Protein 4ZQY (pdb70)

Solvent-accessible surface area: 12929 Å² total; per-residue (Å²): 87,58,0,1,40,75,81,51,160,152,60,38,71,84,60,138,13,57,91,58,24,74,83,0,25,34,41,55,14,98,65,87,135,210,168,54,119,59,81,36,7,24,10,49,97,49,28,164,86,89,103,117,20,102,31,59,42,38,51,191,84,65,30,3,148,85,58,0,1,44,72,69,51,152,157,60,45,69,79,69,123,10,42,175,58,14,67,68,0,24,16,38,49,17,34,87,73,124,197,156,48,135,51,85,18,6,26,10,28,73,32,34,168,14,79,76,120,17,53,0,26,0,4,34,170,77,77,39,1,151,84,46,0,2,25,79,70,53,132,85,34,13,17,6,13,62,10,69,172,61,54,77,82,0,24,19,36,59,35,116,53,171,39,236,153,77,183,52,102,24,7,26,10,58,97,59,38,178,72,89,80,121,29,109,34,64,43,37,51,187,74,82,41,1,157

InterPro domains:
  IPR003571 Snake three-finger toxin [cd00206] (1-64)
  IPR018354 Snake toxin, conserved site [PS00272] (41-61)
  IPR045860 Snake toxin-like superfamily [G3DSA:2.10.60.10] (1-65)
  IPR045860 Snake toxin-like superfamily [SSF57302] (2-64)
  IPR054131 Snake toxin cobra-type [PF21947] (2-64)

Radius of gyration: 22.2 Å; Cα contacts (8 Å, |Δi|>4): 484; chains: 3; bounding box: 41×65×47 Å

GO terms:
  GO:0044470 venom-mediated suppression of blood coagulation (P, IDA)
  GO:0005576 extracellular region (C, EXP)

Structure (mmCIF, N/CA/C/O backbone):
data_4ZQY
#
_entry.id   4ZQY
#
_cell.length_a   82.160
_cell.length_b   82.160
_cell.length_c   82.610
_cell.angle_alpha   90.00
_cell.angle_beta   90.00
_cell.angle_gamma   90.00
#
_symmetry.space_group_name_H-M   'P 41 21 2'
#
loop_
_atom_site.group_PDB
_atom_site.id
_atom_site.type_symbol
_atom_site.label_atom_id
_atom_site.label_alt_id
_atom_site.label_comp_id
_atom_site.label_asym_id
_atom_site.label_entity_id
_atom_site.label_seq_id
_atom_site.pdbx_PDB_ins_code
_atom_site.Cartn_x
_atom_site.Cartn_y
_atom_site.Cartn_z
_atom_site.occupancy
_atom_site.B_iso_or_equiv
_atom_site.auth_seq_id
_atom_site.auth_comp_id
_atom_site.auth_asym_id
_atom_site.auth_atom_id
_atom_site.pdbx_PDB_model_num
ATOM 1 N N . ARG A 1 1 ? 2.244 25.087 28.500 1.00 60.23 1 ARG A N 1
ATOM 2 C CA . ARG A 1 1 ? 1.749 26.381 28.947 1.00 51.29 1 ARG A CA 1
ATOM 3 C C . ARG A 1 1 ? 1.835 27.359 27.800 1.00 53.83 1 ARG A C 1
ATOM 4 O O . ARG A 1 1 ? 2.752 27.316 26.984 1.00 57.39 1 ARG A O 1
ATOM 12 N N . LEU A 1 2 ? 0.821 28.208 27.727 1.00 49.02 2 LEU A N 1
ATOM 13 C CA . LEU A 1 2 ? 0.742 29.249 26.723 1.00 36.43 2 LEU A CA 1
ATOM 14 C C . LEU A 1 2 ? 0.808 30.613 27.356 1.00 46.93 2 LEU A C 1
ATOM 15 O O . LEU A 1 2 ? 0.116 30.892 28.333 1.00 52.17 2 LEU A O 1
ATOM 20 N N . CYS A 1 3 ? 1.700 31.433 26.821 1.00 49.03 3 CYS A N 1
ATOM 21 C CA . CYS A 1 3 ? 1.911 32.786 27.298 1.00 44.01 3 CYS A CA 1
ATOM 22 C C . CYS A 1 3 ? 1.697 33.753 26.161 1.00 52.87 3 CYS A C 1
ATOM 23 O O . CYS A 1 3 ? 1.649 33.359 24.999 1.00 44.80 3 CYS A O 1
ATOM 26 N N . LEU A 1 4 ? 1.561 35.023 26.519 1.00 44.81 4 LEU A N 1
ATOM 27 C CA . LEU A 1 4 ? 1.420 36.081 25.545 1.00 26.91 4 LEU A CA 1
ATOM 28 C C . LEU A 1 4 ? 2.794 36.623 25.232 1.00 43.58 4 LEU A C 1
ATOM 29 O O . LEU A 1 4 ? 3.661 36.678 26.106 1.00 61.71 4 LEU A O 1
ATOM 34 N N . SER A 1 5 ? 2.997 37.017 23.982 1.00 35.54 5 SER A N 1
ATOM 35 C CA . SER A 1 5 ? 4.254 37.631 23.591 1.00 43.68 5 SER A CA 1
ATOM 36 C C . SER A 1 5 ? 4.017 39.125 23.472 1.00 58.88 5 SER A C 1
ATOM 37 O O . SER A 1 5 ? 4.906 39.936 23.742 1.00 48.15 5 SER A O 1
ATOM 40 N N . ASP A 1 6 ? 2.804 39.465 23.037 1.00 13.53 6 ASP A N 1
ATOM 41 C CA . ASP A 1 6 ? 2.373 40.845 22.921 1.00 36.66 6 ASP A CA 1
ATOM 42 C C . ASP A 1 6 ? 0.877 40.853 23.214 1.00 33.96 6 ASP A C 1
ATOM 43 O O . ASP A 1 6 ? 0.194 39.848 22.995 1.00 32.95 6 ASP A O 1
ATOM 48 N N . TYR A 1 7 ? 0.369 41.989 23.693 1.00 40.52 7 TYR A N 1
ATOM 49 C CA . TYR A 1 7 ? -1.063 42.177 23.873 1.00 46.35 7 TYR A CA 1
ATOM 50 C C . TYR A 1 7 ? -1.452 43.645 23.661 1.00 59.33 7 TYR A C 1
ATOM 51 O O . TYR A 1 7 ? -0.740 44.543 24.107 1.00 53.79 7 TYR A O 1
ATOM 60 N N . SER A 1 8 ? -2.559 43.876 22.954 1.00 50.42 8 SER A N 1
ATOM 61 C CA . SER A 1 8 ? -3.097 45.228 22.739 1.00 45.15 8 SER A CA 1
ATOM 62 C C . SER A 1 8 ? -4.612 45.174 22.578 1.00 52.21 8 SER A C 1
ATOM 63 O O . SER A 1 8 ? -5.211 44.212 23.057 1.00 57.33 8 SER A O 1
ATOM 66 N N . ILE A 1 9 ? -5.203 46.210 21.951 1.00 94.22 9 ILE A N 1
ATOM 67 C CA . ILE A 1 9 ? -6.642 46.294 21.564 1.00 113.32 9 ILE A CA 1
ATOM 68 C C . ILE A 1 9 ? -7.395 44.997 21.824 1.00 92.62 9 ILE A C 1
ATOM 69 O O . ILE A 1 9 ? -7.808 44.727 22.950 1.00 67.48 9 ILE A O 1
ATOM 74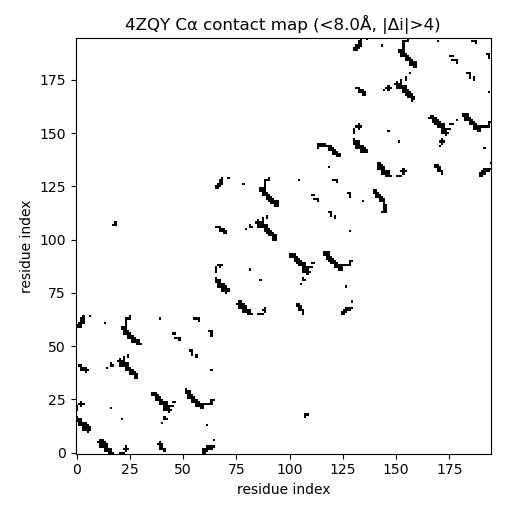 N N . PHE A 1 10 ? -7.617 44.229 20.771 1.00 103.41 10 PHE A N 1
ATOM 75 C CA . PHE A 1 10 ? -7.495 42.787 20.899 1.00 141.20 10 PHE A CA 1
ATOM 76 C C . PHE A 1 10 ? -6.626 42.320 19.742 1.00 118.59 10 PHE A C 1
ATOM 77 O O . PHE A 1 10 ? -7.111 41.896 18.693 1.00 97.11 10 PHE A O 1
ATOM 85 N N . SER A 1 11 ? -5.324 42.493 19.922 1.00 79.59 11 SER A N 1
ATOM 86 C CA . SER A 1 11 ? -4.362 41.756 19.146 1.00 49.36 11 SER A CA 1
ATOM 87 C C . SER A 1 11 ? -3.427 41.155 20.168 1.00 63.82 11 SER A C 1
ATOM 88 O O . SER A 1 11 ? -2.704 41.868 20.859 1.00 91.67 11 SER A O 1
ATOM 91 N N . GLU A 1 12 ? -3.478 39.838 20.282 1.00 54.82 12 GLU A N 1
ATOM 92 C CA . GLU A 1 12 ? -2.573 39.106 21.145 1.00 51.18 12 GLU A CA 1
ATOM 93 C C . GLU A 1 12 ? -1.650 38.170 20.378 1.00 51.70 12 GLU A C 1
ATOM 94 O O . GLU A 1 12 ? -2.075 37.491 19.449 1.00 79.52 12 GLU A O 1
ATOM 100 N N . THR A 1 13 ? -0.370 38.200 20.726 1.00 44.14 13 THR A N 1
ATOM 101 C CA . THR A 1 13 ? 0.600 37.284 20.145 1.00 51.06 13 THR A CA 1
ATOM 102 C C . THR A 1 13 ? 0.848 36.142 21.126 1.00 41.80 13 THR A C 1
ATOM 103 O O . THR A 1 13 ? 1.301 36.359 22.248 1.00 56.52 13 THR A O 1
ATOM 107 N N . ILE A 1 14 ? 0.571 34.921 20.687 1.00 51.59 14 ILE A N 1
ATOM 108 C CA . ILE A 1 14 ? 0.601 33.771 21.578 1.00 30.53 14 ILE A CA 1
ATOM 109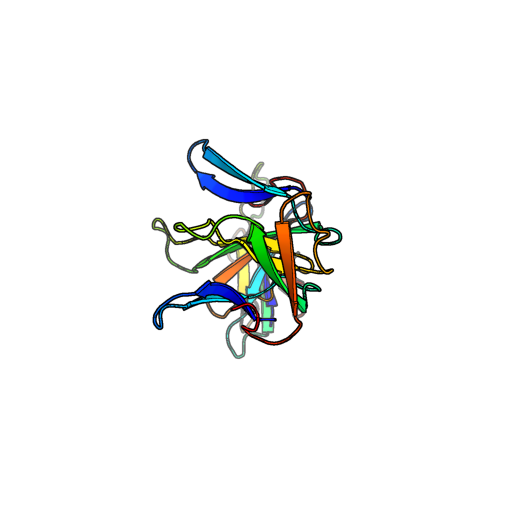 C C . ILE A 1 14 ? 1.770 32.851 21.243 1.00 40.35 14 ILE A C 1
ATOM 110 O O . ILE A 1 14 ? 2.032 32.551 20.078 1.00 44.76 14 ILE A O 1
ATOM 115 N N . GLU A 1 15 ? 2.434 32.359 22.281 1.00 44.55 15 GLU A N 1
ATOM 116 C CA . GLU A 1 15 ? 3.466 31.350 22.134 1.00 29.69 15 GLU A CA 1
ATOM 117 C C . GLU A 1 15 ? 3.237 30.157 23.050 1.00 47.00 15 GLU A C 1
ATOM 118 O O . GLU A 1 15 ? 2.469 30.233 24.014 1.00 34.13 15 GLU A O 1
ATOM 124 N N . ILE A 1 16 ? 3.836 29.030 22.683 1.00 41.47 16 ILE A N 1
ATOM 125 C CA . ILE A 1 16 ? 3.794 27.832 23.512 1.00 49.81 16 ILE A CA 1
ATOM 126 C C . ILE A 1 16 ? 5.119 27.667 24.285 1.00 53.96 16 ILE A C 1
ATOM 127 O O . ILE A 1 16 ? 6.208 27.746 23.719 1.00 41.29 16 ILE A O 1
ATOM 132 N N . CYS A 1 17 ? 5.017 27.488 25.595 1.00 48.54 17 CYS A N 1
ATOM 133 C CA . CYS A 1 17 ? 6.194 27.442 26.449 1.00 53.78 17 CYS A CA 1
ATOM 134 C C . CYS A 1 17 ? 6.981 26.155 26.334 1.00 46.48 17 CYS A C 1
ATOM 135 O O . CYS A 1 17 ? 6.400 25.087 26.171 1.00 61.89 17 CYS A O 1
ATOM 138 N N . PRO A 1 18 ? 8.314 26.255 26.416 1.00 34.79 18 PRO A N 1
ATOM 139 C CA . PRO A 1 18 ? 9.181 25.075 26.474 1.00 48.63 18 PRO A CA 1
ATOM 140 C C . PRO A 1 18 ? 8.758 24.116 27.578 1.00 49.42 18 PRO A C 1
ATOM 141 O O . PRO A 1 18 ? 8.036 24.526 28.489 1.00 87.82 18 PRO A O 1
ATOM 145 N N . GLU A 1 19 ? 9.222 22.870 27.515 1.00 67.85 19 GLU A N 1
ATOM 146 C CA . GLU A 1 19 ? 8.973 21.906 28.587 1.00 69.56 19 GLU A CA 1
ATOM 147 C C . GLU A 1 19 ? 9.511 22.433 29.903 1.00 61.66 19 GLU A C 1
ATOM 148 O O . GLU A 1 19 ? 10.616 22.974 29.964 1.00 54.34 19 GLU A O 1
ATOM 154 N N . GLY A 1 20 ? 8.708 22.283 30.950 1.00 55.72 20 GLY A N 1
ATOM 155 C CA . GLY A 1 20 ? 9.104 22.668 32.293 1.00 65.51 20 GLY A CA 1
ATOM 156 C C . GLY A 1 20 ? 8.841 24.119 32.604 1.00 56.63 20 GLY A C 1
ATOM 157 O O . GLY A 1 20 ? 8.832 24.518 33.768 1.00 84.28 20 GLY A O 1
ATOM 158 N N . HIS A 1 21 ? 8.658 24.920 31.564 1.00 76.66 21 HIS A N 1
ATOM 159 C CA . HIS A 1 21 ? 8.320 26.322 31.734 1.00 55.60 21 HIS A CA 1
ATOM 160 C C . HIS A 1 21 ? 6.807 26.442 31.830 1.00 60.77 21 HIS A C 1
ATOM 161 O O . HIS A 1 21 ? 6.108 26.257 30.835 1.00 88.97 21 HIS A O 1
ATOM 168 N N . ASN A 1 22 ? 6.298 26.736 33.023 1.00 46.07 22 ASN A N 1
ATOM 169 C CA . ASN A 1 22 ? 4.852 26.766 33.243 1.00 64.46 22 ASN A CA 1
ATOM 170 C C . ASN A 1 22 ? 4.408 28.118 33.784 1.00 64.40 22 ASN A C 1
ATOM 171 O O . ASN A 1 22 ? 3.249 28.312 34.143 1.00 54.33 22 ASN A O 1
ATOM 176 N N . TYR A 1 23 ? 5.333 29.067 33.786 1.00 46.87 23 TYR A N 1
ATOM 177 C CA . TYR A 1 23 ? 5.037 30.431 34.191 1.00 35.22 23 TYR A CA 1
ATOM 178 C C . TYR A 1 23 ? 5.031 31.358 32.989 1.00 49.03 23 TYR A C 1
ATOM 179 O O . TYR A 1 23 ? 5.794 31.167 32.046 1.00 57.01 23 TYR A O 1
ATOM 188 N N . CYS A 1 24 ? 4.134 32.335 33.009 1.00 46.93 24 CYS A N 1
ATOM 189 C CA . CYS A 1 24 ? 4.169 33.428 32.052 1.00 26.95 24 CYS A CA 1
ATOM 190 C C . CYS A 1 24 ? 4.589 34.654 32.836 1.00 31.71 24 CYS A C 1
ATOM 191 O O . CYS A 1 24 ? 4.187 34.815 33.983 1.00 56.50 24 CYS A O 1
ATOM 194 N N . PHE A 1 25 ? 5.421 35.507 32.258 1.00 34.74 25 PHE A N 1
ATOM 195 C CA . PHE A 1 25 ? 5.801 36.710 32.982 1.00 38.72 25 PHE A CA 1
ATOM 196 C C . PHE A 1 25 ? 5.496 37.944 32.145 1.00 44.94 25 PHE A C 1
ATOM 197 O O . PHE A 1 25 ? 5.312 37.850 30.933 1.00 36.59 25 PHE A O 1
ATOM 205 N N . LYS A 1 26 ? 5.483 39.100 32.802 1.00 23.98 26 LYS A N 1
ATOM 206 C CA . LYS A 1 26 ? 5.428 40.386 32.120 1.00 18.91 26 LYS A CA 1
ATOM 207 C C . LYS A 1 26 ? 6.345 41.403 32.795 1.00 30.50 26 LYS A C 1
ATOM 208 O O . LYS A 1 26 ? 6.236 41.649 33.990 1.00 38.60 26 LYS A O 1
ATOM 214 N N . LYS A 1 27 ? 7.235 42.005 32.016 1.00 41.52 27 LYS A N 1
ATOM 215 C CA . LYS A 1 27 ? 8.203 42.950 32.546 1.00 20.45 27 LYS A CA 1
ATOM 216 C C . LYS A 1 27 ? 7.936 44.375 32.030 1.00 28.94 27 LYS A C 1
ATOM 217 O O . LYS A 1 27 ? 7.755 44.587 30.836 1.00 42.47 27 LYS A O 1
ATOM 223 N N . PHE A 1 28 ? 7.879 45.347 32.937 1.00 45.33 28 PHE A N 1
ATOM 224 C CA . PHE A 1 28 ? 7.631 46.733 32.538 1.00 33.08 28 PHE A CA 1
ATOM 225 C C . PHE A 1 28 ? 8.298 47.718 33.503 1.00 35.21 28 PHE A C 1
ATOM 226 O O . PHE A 1 28 ? 8.507 47.391 34.669 1.00 43.65 28 PHE A O 1
ATOM 234 N N . PRO A 1 29 ? 8.660 48.918 33.013 1.00 34.63 29 PRO A N 1
ATOM 235 C CA . PRO A 1 29 ? 9.428 49.856 33.844 1.00 43.40 29 PRO A CA 1
ATOM 236 C C . PRO A 1 29 ? 8.578 50.556 34.896 1.00 44.04 29 PRO A C 1
ATOM 237 O O . PRO A 1 29 ? 7.362 50.598 34.717 1.00 46.50 29 PRO A O 1
ATOM 241 N N . LYS A 1 30 ? 9.198 51.182 35.901 1.00 38.13 30 LYS A N 1
ATOM 242 C CA . LYS A 1 30 ? 8.410 51.697 37.019 1.00 43.36 30 LYS A CA 1
ATOM 243 C C . LYS A 1 30 ? 7.942 53.147 36.944 1.00 74.18 30 LYS A C 1
ATOM 244 O O . LYS A 1 30 ? 6.812 53.442 37.339 1.00 78.91 30 LYS A O 1
ATOM 250 N N . GLY A 1 31 ? 8.757 54.054 36.407 1.00 30.96 31 GLY A N 1
ATOM 251 C CA . GLY A 1 31 ? 8.257 55.405 36.233 1.00 48.03 31 GLY A CA 1
ATOM 252 C C . GLY A 1 31 ? 7.849 55.874 34.862 1.00 64.01 31 GLY A C 1
ATOM 253 O O . GLY A 1 31 ? 7.787 57.074 34.624 1.00 70.97 31 GLY A O 1
ATOM 254 N N . ILE A 1 32 ? 7.611 54.952 33.944 1.00 71.81 32 ILE A N 1
ATOM 255 C CA . ILE A 1 32 ? 7.298 55.333 32.574 1.00 54.78 32 ILE A CA 1
ATOM 256 C C . ILE A 1 32 ? 5.801 55.248 32.267 1.00 75.50 32 ILE A C 1
ATOM 257 O O . ILE A 1 32 ? 5.237 54.165 32.397 1.00 79.58 32 ILE A O 1
ATOM 262 N N . THR A 1 33 ? 5.123 56.337 31.913 1.00 76.02 33 THR A N 1
ATOM 263 C CA . THR A 1 33 ? 3.761 56.146 31.397 1.00 104.69 33 THR A CA 1
ATOM 264 C C . THR A 1 33 ? 3.688 56.494 29.921 1.00 105.44 33 THR A C 1
ATOM 265 O O . THR A 1 33 ? 2.739 56.116 29.234 1.00 102.45 33 THR A O 1
ATOM 269 N N . ARG A 1 34 ? 4.689 57.222 29.441 1.00 81.00 34 ARG A N 1
ATOM 270 C CA . ARG A 1 34 ? 4.653 57.736 28.079 1.00 78.60 34 ARG A CA 1
ATOM 271 C C . ARG A 1 34 ? 5.186 56.647 27.158 1.00 74.87 34 ARG A C 1
ATOM 272 O O . ARG A 1 34 ? 6.348 56.648 26.764 1.00 75.84 34 ARG A O 1
ATOM 280 N N . LEU A 1 35 ? 4.293 55.719 26.840 1.00 86.77 35 LEU A N 1
ATOM 281 C CA . LEU A 1 35 ? 4.516 54.601 25.935 1.00 109.68 35 LEU A CA 1
ATOM 282 C C . LEU A 1 35 ? 5.762 53.824 26.336 1.00 88.83 35 LEU A C 1
ATOM 283 O O . LEU A 1 35 ? 6.822 53.964 25.724 1.00 51.05 35 LEU A O 1
ATOM 288 N N . PRO A 1 36 ? 5.625 52.974 27.360 1.00 61.11 36 PRO A N 1
ATOM 289 C CA . PRO A 1 36 ? 6.735 52.182 27.874 1.00 67.06 36 PRO A CA 1
ATOM 290 C C . PRO A 1 36 ? 6.930 50.903 27.091 1.00 63.79 36 PRO A C 1
ATOM 291 O O . PRO A 1 36 ? 5.980 50.362 26.533 1.00 68.40 36 PRO A O 1
ATOM 295 N N . TRP A 1 37 ? 8.163 50.435 27.029 1.00 55.30 37 TRP A N 1
ATOM 296 C CA . TRP A 1 37 ? 8.444 49.082 26.603 1.00 37.80 37 TRP A CA 1
ATOM 297 C C . TRP A 1 37 ? 7.785 48.078 27.544 1.00 36.10 37 TRP A C 1
ATOM 298 O O . TRP A 1 37 ? 7.658 48.346 28.734 1.00 44.70 37 TRP A O 1
ATOM 309 N N . VAL A 1 38 ? 7.285 46.970 27.011 1.00 54.31 38 VAL A N 1
ATOM 310 C CA . VAL A 1 38 ? 6.793 45.903 27.873 1.00 45.98 38 VAL A CA 1
ATOM 311 C C . VAL A 1 38 ? 7.369 44.581 27.366 1.00 33.46 38 VAL A C 1
ATOM 312 O O . VAL A 1 38 ? 7.385 44.337 26.161 1.00 59.63 38 VAL A O 1
ATOM 316 N N . ILE A 1 39 ? 7.873 43.756 28.286 1.00 45.54 39 ILE A N 1
ATOM 317 C CA . ILE A 1 39 ? 8.415 42.433 27.951 1.00 23.67 39 ILE A CA 1
ATOM 318 C C . ILE A 1 39 ? 7.585 41.257 28.476 1.00 32.58 39 ILE A C 1
ATOM 319 O O . ILE A 1 39 ? 7.301 41.178 29.664 1.00 46.52 39 ILE A O 1
ATOM 324 N N . ARG A 1 40 ? 7.247 40.325 27.588 1.00 31.26 40 ARG A N 1
ATOM 325 C CA . ARG A 1 40 ? 6.489 39.129 27.944 1.00 33.87 40 ARG A CA 1
ATOM 326 C C . ARG A 1 40 ? 7.158 37.860 27.453 1.00 24.70 40 ARG A C 1
ATOM 327 O O . ARG A 1 40 ? 7.972 37.887 26.533 1.00 54.43 40 ARG A O 1
ATOM 335 N N . GLY A 1 41 ? 6.828 36.751 28.105 1.00 32.25 41 GLY A N 1
ATOM 336 C CA . GLY A 1 41 ? 7.358 35.464 27.721 1.00 40.47 41 GLY A CA 1
ATOM 337 C C . GLY A 1 41 ? 7.081 34.363 28.715 1.00 31.58 41 GLY A C 1
ATOM 338 O O . GLY A 1 41 ? 6.283 34.528 29.635 1.00 29.24 41 GLY A O 1
ATOM 339 N N . CYS A 1 42 ? 7.701 33.213 28.469 1.00 47.24 42 CYS A N 1
ATOM 340 C CA . CYS A 1 42 ? 7.556 32.031 29.310 1.00 35.40 42 CYS A CA 1
ATOM 341 C C . CYS A 1 42 ? 8.700 31.989 30.315 1.00 26.69 42 CYS A C 1
ATOM 342 O O . CYS A 1 42 ? 9.736 32.608 30.104 1.00 44.41 42 CYS A O 1
ATOM 345 N N . ALA A 1 43 ? 8.515 31.245 31.399 1.00 34.87 43 ALA A N 1
ATOM 346 C CA . ALA A 1 43 ? 9.533 31.121 32.437 1.00 23.01 43 ALA A CA 1
ATOM 347 C C . ALA A 1 43 ? 9.390 29.820 33.222 1.00 48.68 43 ALA A C 1
ATOM 348 O O . ALA A 1 43 ? 8.283 29.305 33.400 1.00 61.43 43 ALA A O 1
ATOM 350 N N . ALA A 1 44 ? 10.515 29.275 33.669 1.00 32.96 44 ALA A N 1
ATOM 351 C CA . ALA A 1 44 ? 10.483 28.098 34.524 1.00 65.85 44 ALA A CA 1
ATOM 352 C C . ALA A 1 44 ? 10.302 28.544 35.966 1.00 73.62 44 ALA A C 1
ATOM 353 O O . ALA A 1 44 ? 9.743 27.817 36.785 1.00 68.28 44 ALA A O 1
ATOM 355 N N . THR A 1 45 ? 10.806 29.739 36.264 1.00 58.85 45 THR A N 1
ATOM 356 C CA . THR A 1 45 ? 10.665 30.375 37.571 1.00 51.50 45 THR A CA 1
ATOM 357 C C . THR A 1 45 ? 10.408 31.865 37.369 1.00 63.78 45 THR A C 1
ATOM 358 O O . THR A 1 45 ? 10.912 32.454 36.409 1.00 54.06 45 THR A O 1
ATOM 362 N N . CYS A 1 46 ? 9.654 32.474 38.283 1.00 71.41 46 CYS A N 1
ATOM 363 C CA . CYS A 1 46 ? 9.384 33.909 38.224 1.00 69.35 46 CYS A CA 1
ATOM 364 C C . CYS A 1 46 ? 10.689 34.682 38.136 1.00 47.92 46 CYS A C 1
ATOM 365 O O . CYS A 1 46 ? 11.539 34.570 39.016 1.00 66.83 46 CYS A O 1
ATOM 368 N N . PRO A 1 47 ? 10.860 35.447 37.046 1.00 42.06 47 PRO A N 1
ATOM 369 C CA . PRO A 1 47 ? 12.053 36.267 36.837 1.00 46.92 47 PRO A CA 1
ATOM 370 C C . PRO A 1 47 ? 12.277 37.186 38.024 1.00 59.52 47 PRO A C 1
ATOM 371 O O . PRO A 1 47 ? 11.300 37.716 38.551 1.00 58.52 47 PRO A O 1
ATOM 375 N N . LYS A 1 48 ? 13.519 37.368 38.453 1.00 54.84 48 LYS A N 1
ATOM 376 C CA . LYS A 1 48 ? 13.796 38.351 39.490 1.00 70.49 48 LYS A CA 1
ATOM 377 C C . LYS A 1 48 ? 13.737 39.732 38.865 1.00 52.86 48 LYS A C 1
ATOM 378 O O . LYS A 1 48 ? 14.166 39.906 37.727 1.00 60.55 48 LYS A O 1
ATOM 384 N N . PRO A 1 49 ? 13.173 40.713 39.586 1.00 67.45 49 PRO A N 1
ATOM 385 C CA . PRO A 1 49 ? 13.072 42.055 39.011 1.00 63.67 49 PRO A CA 1
ATOM 386 C C . PRO A 1 49 ? 14.390 42.810 39.063 1.00 57.52 49 PRO A C 1
ATOM 387 O O . PRO A 1 49 ? 15.298 42.468 39.821 1.00 67.54 49 PRO A O 1
ATOM 391 N N . GLU A 1 50 ? 14.453 43.864 38.260 1.00 62.30 50 GLU A N 1
ATOM 392 C CA . GLU A 1 50 ? 15.595 44.759 38.156 1.00 54.68 50 GLU A CA 1
ATOM 393 C C . GLU A 1 50 ? 15.225 46.110 38.770 1.00 41.67 50 GLU A C 1
ATOM 394 O O . GLU A 1 50 ? 14.055 46.347 39.063 1.00 63.08 50 GLU A O 1
ATOM 400 N N . ALA A 1 51 ? 16.227 46.966 38.966 1.00 57.76 51 ALA A N 1
ATOM 401 C CA . ALA A 1 51 ? 16.095 48.271 39.638 1.00 71.47 51 ALA A CA 1
ATOM 402 C C . ALA A 1 51 ? 14.735 48.945 39.480 1.00 79.63 51 ALA A C 1
ATOM 403 O O . ALA A 1 51 ? 13.909 48.914 40.399 1.00 103.73 51 ALA A O 1
ATOM 405 N N . GLN A 1 52 ? 14.496 49.521 38.306 1.00 41.15 52 GLN A N 1
ATOM 406 C CA . GLN A 1 52 ? 13.255 50.252 38.095 1.00 49.97 52 GLN A CA 1
ATOM 407 C C . GLN A 1 52 ? 12.353 49.430 37.220 1.00 34.25 52 GLN A C 1
ATOM 408 O O . GLN A 1 52 ? 11.886 49.900 36.186 1.00 62.01 52 GLN A O 1
ATOM 414 N N . VAL A 1 53 ? 12.074 48.208 37.655 1.00 38.36 53 VAL A N 1
ATOM 415 C CA . VAL A 1 53 ? 11.247 47.307 36.879 1.00 39.32 53 VAL A CA 1
ATOM 416 C C . VAL A 1 53 ? 10.332 46.473 37.773 1.00 27.76 53 VAL A C 1
ATOM 417 O O . VAL A 1 53 ? 10.755 46.012 38.833 1.00 63.87 53 VAL A O 1
ATOM 421 N N . TYR A 1 54 ? 9.078 46.304 37.353 1.00 24.03 54 TYR A N 1
ATOM 422 C CA . TYR A 1 54 ? 8.177 45.302 37.926 1.00 40.60 54 TYR A CA 1
ATOM 423 C C . TYR A 1 54 ? 8.172 44.039 37.053 1.00 47.89 54 TYR A C 1
ATOM 424 O O . TYR A 1 54 ? 8.361 44.137 35.839 1.00 39.39 54 TYR A O 1
ATOM 433 N N . VAL A 1 55 ? 7.981 42.861 37.656 1.00 37.09 55 VAL A N 1
ATOM 434 C CA . VAL A 1 55 ? 7.743 41.644 36.863 1.00 41.15 55 VAL A CA 1
ATOM 435 C C . VAL A 1 55 ? 6.455 41.014 37.388 1.00 29.23 55 VAL A C 1
ATOM 436 O O . VAL A 1 55 ? 6.282 40.785 38.579 1.00 33.47 55 VAL A O 1
ATOM 440 N N . ASP A 1 56 ? 5.505 40.823 36.492 1.00 46.11 56 ASP A N 1
ATOM 441 C CA . ASP A 1 56 ? 4.321 40.069 36.828 1.00 37.01 56 ASP A CA 1
ATOM 442 C C . ASP A 1 56 ? 4.704 38.637 36.565 1.00 38.95 56 ASP A C 1
ATOM 443 O O . ASP A 1 56 ? 5.446 38.348 35.632 1.00 62.57 56 ASP A O 1
ATOM 448 N N . CYS A 1 57 ? 4.251 37.745 37.429 1.00 62.83 57 CYS A N 1
ATOM 449 C CA . CYS A 1 57 ? 4.481 36.335 37.219 1.00 41.46 57 CYS A CA 1
ATOM 450 C C . CYS A 1 57 ? 3.179 35.604 37.519 1.00 26.62 57 CYS A C 1
ATOM 451 O O . CYS A 1 57 ? 2.605 35.777 38.590 1.00 59.56 57 CYS A O 1
ATOM 454 N N . CYS A 1 58 ? 2.679 34.850 36.545 1.00 46.64 58 CYS A N 1
ATOM 455 C CA . CYS A 1 58 ? 1.417 34.127 36.697 1.00 29.81 58 CYS A CA 1
ATOM 456 C C . CYS A 1 58 ? 1.543 32.746 36.051 1.00 36.00 58 CYS A C 1
ATOM 457 O O . CYS A 1 58 ? 2.517 32.477 35.351 1.00 65.72 58 CYS A O 1
ATOM 460 N N . ALA A 1 59 ? 0.556 31.881 36.284 1.00 66.56 59 ALA A N 1
ATOM 461 C CA . ALA A 1 59 ? 0.664 30.464 35.930 1.00 60.21 59 ALA A CA 1
ATOM 462 C C . ALA A 1 59 ? -0.612 29.910 35.303 1.00 65.69 59 ALA A C 1
ATOM 463 O O . ALA A 1 59 ? -1.092 28.841 35.674 1.00 55.67 59 ALA A O 1
ATOM 465 N N . ARG A 1 60 ? -1.155 30.645 34.345 1.00 65.94 60 ARG A N 1
ATOM 466 C CA . ARG A 1 60 ? -2.296 30.177 33.577 1.00 63.63 60 ARG A CA 1
ATOM 467 C C . ARG A 1 60 ? -2.095 30.553 32.112 1.00 69.97 60 ARG A C 1
ATOM 468 O O . ARG A 1 60 ? -1.275 31.410 31.793 1.00 66.91 60 ARG A O 1
ATOM 476 N N . ASP A 1 61 ? -2.817 29.892 31.216 1.00 63.62 61 ASP A N 1
ATOM 477 C CA . ASP A 1 61 ? -2.632 30.134 29.794 1.00 51.51 61 ASP A CA 1
ATOM 478 C C . ASP A 1 61 ? -2.967 31.579 29.439 1.00 50.66 61 ASP A C 1
ATOM 479 O O . ASP A 1 61 ? -4.081 32.030 29.690 1.00 57.08 61 ASP A O 1
ATOM 484 N N . LYS A 1 62 ? -2.002 32.294 28.868 1.00 39.24 62 LYS A N 1
ATOM 485 C CA . LYS A 1 62 ? -2.235 33.627 28.307 1.00 60.03 62 LYS A CA 1
ATOM 486 C C . LYS A 1 62 ? -2.646 34.598 29.396 1.00 48.48 62 LYS A C 1
ATOM 487 O O . LYS A 1 62 ? -3.480 35.482 29.178 1.00 42.75 62 LYS A O 1
ATOM 493 N N . CYS A 1 63 ? -2.057 34.406 30.574 1.00 48.95 63 CYS A N 1
ATOM 494 C CA . CYS A 1 63 ? -2.374 35.209 31.745 1.00 21.36 63 CYS A CA 1
ATOM 495 C C . CYS A 1 63 ? -1.635 36.543 31.857 1.00 39.29 63 CYS A C 1
ATOM 496 O O . CYS A 1 63 ? -2.121 37.470 32.508 1.00 53.11 63 CYS A O 1
ATOM 499 N N . ASN A 1 64 ? -0.448 36.639 31.265 1.00 42.66 64 ASN A N 1
ATOM 500 C CA . ASN A 1 64 ? 0.333 37.869 31.400 1.00 40.52 64 ASN A CA 1
ATOM 501 C C . ASN A 1 64 ? -0.128 39.033 30.517 1.00 34.57 64 ASN A C 1
ATOM 502 O O . ASN A 1 64 ? 0.574 39.414 29.589 1.00 54.68 64 ASN A O 1
ATOM 507 N N . ARG A 1 65 ? -1.245 39.669 30.848 1.00 40.26 65 ARG A N 1
ATOM 508 C CA . ARG A 1 65 ? -1.642 40.826 30.061 1.00 45.80 65 ARG A CA 1
ATOM 509 C C . ARG A 1 65 ? -1.484 42.037 30.950 1.00 34.76 65 ARG A C 1
ATOM 510 O O . ARG A 1 65 ? -0.560 42.811 30.754 1.00 48.99 65 ARG A O 1
ATOM 518 N N . ARG B 1 1 ? 23.524 24.229 26.494 1.00 57.47 1 ARG B N 1
ATOM 519 C CA . ARG B 1 1 ? 23.436 23.756 25.121 1.00 36.24 1 ARG B CA 1
ATOM 520 C C . ARG B 1 1 ? 23.253 24.938 24.166 1.00 58.70 1 ARG B C 1
ATOM 521 O O . ARG B 1 1 ? 22.550 25.897 24.496 1.00 57.87 1 ARG B O 1
ATOM 529 N N . LEU B 1 2 ? 23.898 24.899 23.005 1.00 57.99 2 LEU B N 1
ATOM 530 C CA . LEU B 1 2 ? 23.685 25.957 22.024 1.00 43.61 2 LEU B CA 1
ATOM 531 C C . LEU B 1 2 ? 23.051 25.337 20.799 1.00 50.50 2 LEU B C 1
ATOM 532 O O . LEU B 1 2 ? 23.571 24.359 20.257 1.00 58.51 2 LEU B O 1
ATOM 537 N N . CYS B 1 3 ? 21.939 25.911 20.354 1.00 51.11 3 CYS B N 1
ATOM 538 C CA . CYS B 1 3 ? 21.248 25.390 19.181 1.00 49.33 3 CYS B CA 1
ATOM 539 C C . CYS B 1 3 ? 21.102 26.469 18.120 1.00 54.02 3 CYS B C 1
ATOM 540 O O . CYS B 1 3 ? 21.253 27.658 18.402 1.00 48.68 3 CYS B O 1
ATOM 543 N N . LEU B 1 4 ? 20.791 26.043 16.903 1.00 29.61 4 LEU B N 1
ATOM 544 C CA . LEU B 1 4 ? 20.535 26.960 15.811 1.00 34.13 4 LEU B CA 1
ATOM 545 C C . LEU B 1 4 ? 19.043 27.250 15.711 1.00 45.60 4 LEU B C 1
ATOM 546 O O . LEU B 1 4 ? 18.216 26.398 16.022 1.00 63.26 4 LEU B O 1
ATOM 551 N N . SER B 1 5 ? 18.716 28.478 15.320 1.00 45.91 5 SER B N 1
ATOM 552 C CA . SER B 1 5 ? 17.339 28.906 15.078 1.00 29.98 5 SER B CA 1
ATOM 553 C C . SER B 1 5 ? 17.147 28.938 13.575 1.00 44.95 5 SER B C 1
ATOM 554 O O . SER B 1 5 ? 16.067 28.644 13.058 1.00 48.70 5 SER B O 1
ATOM 557 N N . ASP B 1 6 ? 18.241 29.275 12.892 1.00 25.53 6 ASP B N 1
ATOM 558 C CA . ASP B 1 6 ? 18.312 29.342 11.439 1.00 44.29 6 ASP B CA 1
ATOM 559 C C . ASP B 1 6 ? 19.697 28.916 10.995 1.00 45.80 6 ASP B C 1
ATOM 560 O O . ASP B 1 6 ? 20.658 29.038 11.756 1.00 51.90 6 ASP B O 1
ATOM 565 N N . TYR B 1 7 ? 19.786 28.386 9.775 1.00 48.94 7 TYR B N 1
ATOM 566 C CA . TYR B 1 7 ? 21.071 28.104 9.158 1.00 51.88 7 TYR B CA 1
ATOM 567 C C . TYR B 1 7 ? 20.949 28.261 7.634 1.00 64.70 7 TYR B C 1
ATOM 568 O O . TYR B 1 7 ? 19.986 27.780 7.030 1.00 52.73 7 TYR B O 1
ATOM 577 N N . SER B 1 8 ? 21.937 28.919 7.026 1.00 59.10 8 SER B N 1
ATOM 578 C CA . SER B 1 8 ? 22.016 29.083 5.575 1.00 48.96 8 SER B CA 1
ATOM 579 C C . SER B 1 8 ? 23.470 29.216 5.161 1.00 46.19 8 SER B C 1
ATOM 580 O O . SER B 1 8 ? 24.346 28.821 5.931 1.00 61.68 8 SER B O 1
ATOM 583 N N . ILE B 1 9 ? 23.700 29.797 3.975 1.00 78.46 9 ILE B N 1
ATOM 584 C CA . ILE B 1 9 ? 25.033 30.159 3.436 1.00 112.30 9 ILE B CA 1
ATOM 585 C C . ILE B 1 9 ? 26.221 29.953 4.391 1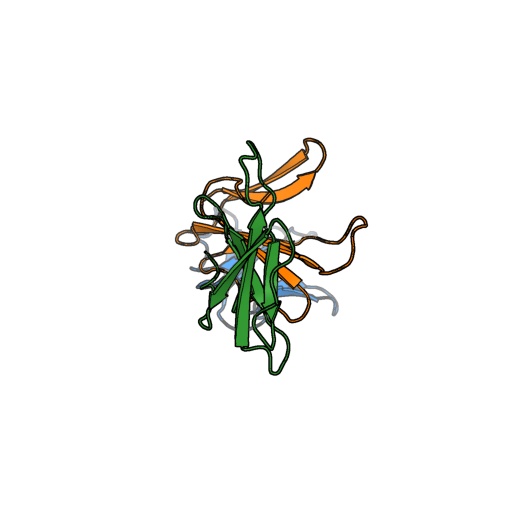.00 103.48 9 ILE B C 1
ATOM 586 O O . ILE B 1 9 ? 26.728 28.833 4.529 1.00 68.32 9 ILE B O 1
ATOM 591 N N . PHE B 1 10 ? 26.703 31.034 4.993 1.00 111.79 10 PHE B N 1
ATOM 592 C CA . PHE B 1 10 ? 27.122 30.959 6.390 1.00 141.71 10 PHE B CA 1
ATOM 593 C C . PHE B 1 10 ? 26.488 32.130 7.128 1.00 123.30 10 PHE B C 1
ATOM 594 O O . PHE B 1 10 ? 27.106 33.178 7.323 1.00 104.70 10 PHE B O 1
ATOM 602 N N . SER B 1 11 ? 25.219 31.947 7.473 1.00 97.42 11 SER B N 1
ATOM 603 C CA . SER B 1 11 ? 24.567 32.730 8.504 1.00 54.91 11 SER B CA 1
ATOM 604 C C . SER B 1 11 ? 23.955 31.719 9.433 1.00 65.51 11 SER B C 1
ATOM 605 O O . SER B 1 11 ? 23.042 30.992 9.052 1.00 85.91 11 SER B O 1
ATOM 608 N N . GLU B 1 12 ? 24.475 31.643 10.646 1.00 62.67 12 GLU B N 1
ATOM 609 C CA . GLU B 1 12 ? 23.859 30.770 11.616 1.00 62.17 12 GLU B CA 1
ATOM 610 C C . GLU B 1 12 ? 23.315 31.654 12.721 1.00 61.20 12 GLU B C 1
ATOM 611 O O . GLU B 1 12 ? 23.974 32.584 13.188 1.00 79.93 12 GLU B O 1
ATOM 617 N N . THR B 1 13 ? 22.074 31.376 13.087 1.00 38.26 13 THR B N 1
ATOM 618 C CA . THR B 1 13 ? 21.422 32.058 14.174 1.00 44.22 13 THR B CA 1
ATOM 619 C C . THR B 1 13 ? 21.474 31.177 15.412 1.00 48.67 13 THR B C 1
ATOM 620 O O . THR B 1 13 ? 20.952 30.066 15.406 1.00 59.44 13 THR B O 1
ATOM 624 N N . ILE B 1 14 ? 22.095 31.677 16.473 1.00 53.45 14 ILE B N 1
ATOM 625 C CA . ILE B 1 14 ? 22.354 30.852 17.644 1.00 47.57 14 ILE B CA 1
ATOM 626 C C . ILE B 1 14 ? 21.515 31.280 18.837 1.00 41.51 14 ILE B C 1
ATOM 627 O O . ILE B 1 14 ? 21.359 32.473 19.088 1.00 50.18 14 ILE B O 1
ATOM 632 N N . GLU B 1 15 ? 20.981 30.312 19.581 1.00 34.82 15 GLU B N 1
ATOM 633 C CA . GLU B 1 15 ? 20.321 30.639 20.836 1.00 33.39 15 GLU B CA 1
ATOM 634 C C . GLU B 1 15 ? 20.913 29.770 21.924 1.00 39.66 15 GLU B C 1
ATOM 635 O O . GLU B 1 15 ? 21.512 28.740 21.655 1.00 39.56 15 GLU B O 1
ATOM 641 N N . ILE B 1 16 ? 20.770 30.217 23.159 1.00 50.52 16 ILE B N 1
ATOM 642 C CA . ILE B 1 16 ? 21.205 29.436 24.302 1.00 49.77 16 ILE B CA 1
ATOM 643 C C . ILE B 1 16 ? 20.011 28.730 24.956 1.00 63.41 16 ILE B C 1
ATOM 644 O O . ILE B 1 16 ? 18.983 29.351 25.253 1.00 56.36 16 ILE B O 1
ATOM 649 N N . CYS B 1 17 ? 20.148 27.418 25.135 1.00 43.25 17 CYS B N 1
ATOM 650 C CA . CYS B 1 17 ? 19.070 26.567 25.642 1.00 62.67 17 CYS B CA 1
ATOM 651 C C . CYS B 1 17 ? 18.817 26.718 27.137 1.00 60.55 17 CYS B C 1
ATOM 652 O O . CYS B 1 17 ? 19.757 26.943 27.901 1.00 61.53 17 CYS B O 1
ATOM 655 N N . PRO B 1 18 ? 17.541 26.625 27.557 1.00 37.01 18 PRO B N 1
ATOM 656 C CA . PRO B 1 18 ? 17.227 26.614 28.991 1.00 51.58 18 PRO B CA 1
ATOM 657 C C . PRO B 1 18 ? 18.029 25.560 29.745 1.00 54.53 18 PRO B C 1
ATOM 658 O O . PRO B 1 18 ? 18.541 24.636 29.114 1.00 88.06 18 PRO B O 1
ATOM 662 N N . GLU B 1 19 ? 18.119 25.675 31.068 1.00 64.72 19 GLU B N 1
ATOM 663 C CA . GLU B 1 19 ? 18.760 24.635 31.866 1.00 61.16 19 GLU B CA 1
ATOM 664 C C . GLU B 1 19 ? 18.038 23.316 31.636 1.00 68.02 19 GLU B C 1
ATOM 665 O O . GLU B 1 19 ? 16.811 23.287 31.607 1.00 70.40 19 GLU B O 1
ATOM 671 N N . GLY B 1 20 ? 18.793 22.239 31.443 1.00 55.93 20 GLY B N 1
ATOM 672 C CA . GLY B 1 20 ? 18.214 20.913 31.291 1.00 63.33 20 GLY B CA 1
ATOM 673 C C . GLY B 1 20 ? 17.781 20.544 29.885 1.00 51.79 20 GLY B C 1
ATOM 674 O O . GLY B 1 20 ? 17.629 19.367 29.570 1.00 79.38 20 GLY B O 1
ATOM 675 N N . HIS B 1 21 ? 17.608 21.541 29.028 1.00 76.65 21 HIS B N 1
ATOM 676 C CA . HIS B 1 21 ? 17.267 21.307 27.628 1.00 59.17 21 HIS B CA 1
ATOM 677 C C . HIS B 1 21 ? 18.604 21.135 26.933 1.00 68.01 21 HIS B C 1
ATOM 678 O O . HIS B 1 21 ? 19.355 22.097 26.776 1.00 85.79 21 HIS B O 1
ATOM 685 N N . ASN B 1 22 ? 18.912 19.910 26.523 1.00 57.82 22 ASN B N 1
ATOM 686 C CA . ASN B 1 22 ? 20.226 19.630 25.968 1.00 54.32 22 ASN B CA 1
ATOM 687 C C . ASN B 1 22 ? 20.203 19.044 24.567 1.00 60.87 22 ASN B C 1
ATOM 688 O O . ASN B 1 22 ? 21.234 18.624 24.039 1.00 58.51 22 ASN B O 1
ATOM 693 N N . TYR B 1 23 ? 19.024 19.038 23.963 1.00 37.97 23 TYR B N 1
ATOM 694 C CA . TYR B 1 23 ? 18.862 18.595 22.586 1.00 31.60 23 TYR B CA 1
ATOM 695 C C . TYR B 1 23 ? 18.577 19.751 21.620 1.00 51.38 23 TYR B C 1
ATOM 696 O O . TYR B 1 23 ? 17.928 20.726 21.984 1.00 53.30 23 TYR B O 1
ATOM 705 N N . CYS B 1 24 ? 19.126 19.668 20.412 1.00 49.82 24 CYS B N 1
ATOM 706 C CA . CYS B 1 24 ? 18.740 20.560 19.322 1.00 44.54 24 CYS B CA 1
ATOM 707 C C . CYS B 1 24 ? 17.991 19.729 18.313 1.00 29.21 24 CYS B C 1
ATOM 708 O O . CYS B 1 24 ? 18.351 18.591 18.049 1.00 51.92 24 CYS B O 1
ATOM 711 N N . PHE B 1 25 ? 16.948 20.295 17.738 1.00 32.54 25 PHE B N 1
ATOM 712 C CA . PHE B 1 25 ? 16.213 19.560 16.741 1.00 37.42 25 PHE B CA 1
ATOM 713 C C . PHE B 1 25 ? 16.125 20.339 15.433 1.00 49.76 25 PHE B C 1
ATOM 714 O O . PHE B 1 25 ? 16.376 21.545 15.400 1.00 29.45 25 PHE B O 1
ATOM 722 N N . LYS B 1 26 ? 15.768 19.643 14.359 1.00 37.74 26 LYS B N 1
ATOM 723 C CA . LYS B 1 26 ? 15.425 20.310 13.110 1.00 34.55 26 LYS B CA 1
ATOM 724 C C . LYS B 1 26 ? 14.228 19.639 12.435 1.00 36.89 26 LYS B C 1
ATOM 725 O O . LYS B 1 26 ? 14.263 18.445 12.144 1.00 45.04 26 LYS B O 1
ATOM 731 N N . LYS B 1 27 ? 13.190 20.422 12.140 1.00 44.31 27 LYS B N 1
ATOM 732 C CA . LYS B 1 27 ? 11.974 19.878 11.543 1.00 34.82 27 LYS B CA 1
ATOM 733 C C . LYS B 1 27 ? 11.813 20.393 10.133 1.00 44.75 27 LYS B C 1
ATOM 734 O O . LYS B 1 27 ? 11.859 21.593 9.880 1.00 52.18 27 LYS B O 1
ATOM 740 N N . PHE B 1 28 ? 11.579 19.471 9.217 1.00 48.67 28 PHE B N 1
ATOM 741 C CA . PHE B 1 28 ? 11.421 19.841 7.834 1.00 35.36 28 PHE B CA 1
ATOM 742 C C . PHE B 1 28 ? 10.479 18.878 7.142 1.00 44.60 28 PHE B C 1
ATOM 743 O O . PHE B 1 28 ? 10.366 17.722 7.540 1.00 56.23 28 PHE B O 1
ATOM 751 N N . PRO B 1 29 ? 9.777 19.365 6.121 1.00 46.97 29 PRO B N 1
ATOM 752 C CA . PRO B 1 29 ? 8.747 18.543 5.483 1.00 46.02 29 PRO B CA 1
ATOM 753 C C . PRO B 1 29 ? 9.268 17.459 4.529 1.00 57.39 29 PRO B C 1
ATOM 754 O O . PRO B 1 29 ? 10.445 17.454 4.143 1.00 63.43 29 PRO B O 1
ATOM 758 N N . LYS B 1 30 ? 8.379 16.524 4.191 1.00 50.29 30 LYS B N 1
ATOM 759 C CA . LYS B 1 30 ? 8.724 15.332 3.416 1.00 57.20 30 LYS B CA 1
ATOM 760 C C . LYS B 1 30 ? 8.469 15.665 1.942 1.00 84.37 30 LYS B C 1
ATOM 761 O O . LYS B 1 30 ? 7.570 16.464 1.656 1.00 67.24 30 LYS B O 1
ATOM 767 N N . GLY B 1 31 ? 9.216 15.080 1.005 1.00 60.91 31 GLY B N 1
ATOM 768 C CA . GLY B 1 31 ? 8.878 15.287 -0.397 1.00 69.12 31 GLY B CA 1
ATOM 769 C C . GLY B 1 31 ? 8.905 16.673 -1.036 1.00 85.67 31 GLY B C 1
ATOM 770 O O . GLY B 1 31 ? 8.278 16.865 -2.090 1.00 81.29 31 GLY B O 1
ATOM 771 N N . ILE B 1 32 ? 9.640 17.622 -0.457 1.00 89.93 32 ILE B N 1
ATOM 772 C CA . ILE B 1 32 ? 9.615 19.008 -0.945 1.00 87.27 32 ILE B CA 1
ATOM 773 C C . ILE B 1 32 ? 10.730 19.449 -1.875 1.00 110.21 32 ILE B C 1
ATOM 774 O O . ILE B 1 32 ? 10.437 20.049 -2.923 1.00 88.23 32 ILE B O 1
ATOM 779 N N . THR B 1 33 ? 11.984 19.201 -1.492 1.00 104.48 33 THR B N 1
ATOM 780 C CA . THR B 1 33 ? 13.123 19.383 -2.398 1.00 112.01 33 THR B CA 1
ATOM 781 C C . THR B 1 33 ? 13.400 20.871 -2.682 1.00 111.33 33 THR B C 1
ATOM 782 O O . THR B 1 33 ? 14.475 21.220 -3.168 1.00 108.84 33 THR B O 1
ATOM 785 N N . ARG B 1 34 ? 12.443 21.746 -2.376 1.00 87.34 34 ARG B N 1
ATOM 786 C CA . ARG B 1 34 ? 12.534 23.152 -2.755 1.00 85.22 34 ARG B CA 1
ATOM 787 C C . ARG B 1 34 ? 13.361 23.889 -1.704 1.00 88.12 34 ARG B C 1
ATOM 788 O O . ARG B 1 34 ? 14.471 23.476 -1.375 1.00 89.69 34 ARG B O 1
ATOM 796 N N . LEU B 1 35 ? 12.794 24.952 -1.154 1.00 96.98 35 LEU B N 1
ATOM 797 C CA . LEU B 1 35 ? 13.404 25.723 -0.085 1.00 116.98 35 LEU B CA 1
ATOM 798 C C . LEU B 1 35 ? 12.239 25.794 0.880 1.00 102.47 35 LEU B C 1
ATOM 799 O O . LEU B 1 35 ? 11.475 26.757 0.921 1.00 88.62 35 LEU B O 1
ATOM 804 N N . PRO B 1 36 ? 12.099 24.715 1.653 1.00 62.18 36 PRO B N 1
ATOM 805 C CA . PRO B 1 36 ? 11.047 24.458 2.617 1.00 70.99 36 PRO B CA 1
ATOM 806 C C . PRO B 1 36 ? 11.340 25.175 3.906 1.00 80.96 36 PRO B C 1
ATOM 807 O O . PRO B 1 36 ? 12.494 25.449 4.245 1.00 85.95 36 PRO B O 1
ATOM 811 N N . TRP B 1 37 ? 10.266 25.489 4.613 1.00 66.86 37 TRP B N 1
ATOM 812 C CA . TRP B 1 37 ? 10.383 25.923 5.984 1.00 47.75 37 TRP B CA 1
ATOM 813 C C . TRP B 1 37 ? 11.090 24.860 6.788 1.00 50.55 37 TRP B C 1
ATOM 814 O O . TRP B 1 37 ? 10.935 23.661 6.551 1.00 64.25 37 TRP B O 1
ATOM 825 N N . VAL B 1 38 ? 11.921 25.324 7.705 1.00 53.33 38 VAL B N 1
ATOM 826 C CA . VAL B 1 38 ? 12.581 24.454 8.646 1.00 42.51 38 VAL B CA 1
ATOM 827 C C . VAL B 1 38 ? 12.436 25.043 10.033 1.00 30.88 38 VAL B C 1
ATOM 828 O O . VAL B 1 38 ? 12.600 26.240 10.228 1.00 61.56 38 VAL B O 1
ATOM 832 N N . ILE B 1 39 ? 12.104 24.207 11.000 1.00 48.81 39 ILE B N 1
ATOM 833 C CA . ILE B 1 39 ? 12.001 24.701 12.355 1.00 30.65 39 ILE B CA 1
ATOM 834 C C . ILE B 1 39 ? 13.160 24.105 13.108 1.00 35.14 39 ILE B C 1
ATOM 835 O O . ILE B 1 39 ? 13.356 22.897 13.110 1.00 52.19 39 ILE B O 1
ATOM 840 N N . ARG B 1 40 ? 13.912 24.967 13.774 1.00 36.79 40 ARG B N 1
ATOM 841 C CA . ARG B 1 40 ? 15.041 24.526 14.560 1.00 40.00 40 ARG B CA 1
ATOM 842 C C . ARG B 1 40 ? 14.898 25.114 15.952 1.00 22.98 40 ARG B C 1
ATOM 843 O O . ARG B 1 40 ? 14.238 26.127 16.142 1.00 59.68 40 ARG B O 1
ATOM 851 N N . GLY B 1 41 ? 15.524 24.479 16.928 1.00 41.56 41 GLY B N 1
ATOM 852 C CA . GLY B 1 41 ? 15.449 24.984 18.275 1.00 44.80 41 GLY B CA 1
ATOM 853 C C . GLY B 1 41 ? 15.993 24.015 19.290 1.00 35.97 41 GLY B C 1
ATOM 854 O O . GLY B 1 41 ? 16.594 22.998 18.953 1.00 38.89 41 GLY B O 1
ATOM 855 N N . CYS B 1 42 ? 15.773 24.358 20.549 1.00 48.39 42 CYS B N 1
ATOM 856 C CA . CYS B 1 42 ? 16.231 23.576 21.679 1.00 41.96 42 CYS B CA 1
ATOM 857 C C . CYS B 1 42 ? 15.113 22.646 22.112 1.00 40.18 42 CYS B C 1
ATOM 858 O O . CYS B 1 42 ? 13.955 22.837 21.736 1.00 46.98 42 CYS B O 1
ATOM 861 N N . ALA B 1 43 ? 15.468 21.599 22.847 1.00 44.25 43 ALA B N 1
ATOM 862 C CA . ALA B 1 43 ? 14.474 20.649 23.324 1.00 29.95 43 ALA B CA 1
ATOM 863 C C . ALA B 1 43 ? 14.956 19.967 24.579 1.00 46.38 43 ALA B C 1
ATOM 864 O O . ALA B 1 43 ? 16.147 19.700 24.746 1.00 63.01 43 ALA B O 1
ATOM 866 N N . ALA B 1 44 ? 14.010 19.669 25.458 1.00 50.54 44 ALA B N 1
ATOM 867 C CA . ALA B 1 44 ? 14.329 18.917 26.653 1.00 71.17 44 ALA B CA 1
ATOM 868 C C . ALA B 1 44 ? 14.264 17.461 26.283 1.00 76.57 44 ALA B C 1
ATOM 869 O O . ALA B 1 44 ? 14.988 16.629 26.831 1.00 65.08 44 ALA B O 1
ATOM 871 N N . THR B 1 45 ? 13.398 17.171 25.315 1.00 64.37 45 THR B N 1
ATOM 872 C CA . THR B 1 45 ? 13.262 15.829 24.782 1.00 56.91 45 THR B CA 1
ATOM 873 C C . THR B 1 45 ? 13.074 15.871 23.274 1.00 63.51 45 THR B C 1
ATOM 874 O O . THR B 1 45 ? 12.465 16.799 22.742 1.00 57.82 45 THR B O 1
ATOM 878 N N . CYS B 1 46 ? 13.574 14.849 22.596 1.00 61.82 46 CYS B N 1
ATOM 879 C CA . CYS B 1 46 ? 13.398 14.735 21.161 1.00 72.67 46 CYS B CA 1
ATOM 880 C C . CYS B 1 46 ? 11.907 14.816 20.845 1.00 56.81 46 CYS B C 1
ATOM 881 O O . CYS B 1 46 ? 11.113 14.048 21.388 1.00 66.08 46 CYS B O 1
ATOM 884 N N . PRO B 1 47 ? 11.515 15.818 20.040 1.00 47.76 47 PRO B N 1
ATOM 885 C CA . PRO B 1 47 ? 10.138 16.049 19.591 1.00 51.42 47 PRO B CA 1
ATOM 886 C C . PRO B 1 47 ? 9.557 14.801 18.928 1.00 65.71 47 PRO B C 1
ATOM 887 O O . PRO B 1 47 ? 10.272 14.148 18.162 1.00 61.64 47 PRO B O 1
ATOM 891 N N . LYS B 1 48 ? 8.284 14.498 19.158 1.00 49.73 48 LYS B N 1
ATOM 892 C CA . LYS B 1 48 ? 7.668 13.398 18.429 1.00 64.70 48 LYS B CA 1
ATOM 893 C C . LYS B 1 48 ? 7.458 13.906 17.017 1.00 63.70 48 LYS B C 1
ATOM 894 O O . LYS B 1 48 ? 7.171 15.089 16.821 1.00 72.38 48 LYS B O 1
ATOM 900 N N . PRO B 1 49 ? 7.677 13.044 16.016 1.00 78.41 49 PRO B N 1
ATOM 901 C CA . PRO B 1 49 ? 7.507 13.570 14.655 1.00 74.78 49 PRO B CA 1
ATOM 902 C C . PRO B 1 49 ? 6.032 13.677 14.289 1.00 60.24 49 PRO B C 1
ATOM 903 O O . PRO B 1 49 ? 5.194 13.051 14.939 1.00 66.25 49 PRO B O 1
ATOM 907 N N . GLU B 1 50 ? 5.717 14.440 13.250 1.00 48.13 50 GLU B N 1
ATOM 908 C CA . GLU B 1 50 ? 4.336 14.555 12.831 1.00 54.85 50 GLU B CA 1
ATOM 909 C C . GLU B 1 50 ? 4.223 13.816 11.517 1.00 56.57 50 GLU B C 1
ATOM 910 O O . GLU B 1 50 ? 5.244 13.443 10.942 1.00 77.43 50 GLU B O 1
ATOM 916 N N . ALA B 1 51 ? 2.989 13.585 11.079 1.00 57.87 51 ALA B N 1
ATOM 917 C CA . ALA B 1 51 ? 2.702 12.788 9.889 1.00 76.34 51 ALA B CA 1
ATOM 918 C C . ALA B 1 51 ? 3.760 12.845 8.788 1.00 86.18 51 ALA B C 1
ATOM 919 O O . ALA B 1 51 ? 4.568 11.916 8.634 1.00 103.42 51 ALA B O 1
ATOM 921 N N . GLN B 1 52 ? 3.756 13.937 8.031 1.00 59.93 52 GLN B N 1
ATOM 922 C CA . GLN B 1 52 ? 4.669 14.056 6.901 1.00 71.72 52 GLN B CA 1
ATOM 923 C C . GLN B 1 52 ? 5.787 15.064 7.179 1.00 53.41 52 GLN B C 1
ATOM 924 O O . GLN B 1 52 ? 5.978 16.009 6.423 1.00 57.41 52 GLN B O 1
ATOM 930 N N . VAL B 1 53 ? 6.541 14.817 8.246 1.00 66.16 53 VAL B N 1
ATOM 931 C CA . VAL B 1 53 ? 7.620 15.689 8.698 1.00 38.81 53 VAL B CA 1
ATOM 932 C C . VAL B 1 53 ? 8.782 14.838 9.187 1.00 41.36 53 VAL B C 1
ATOM 933 O O . VAL B 1 53 ? 8.578 13.823 9.859 1.00 71.65 53 VAL B O 1
ATOM 937 N N . TYR B 1 54 ? 10.003 15.254 8.854 1.00 42.15 54 TYR B N 1
ATOM 938 C CA . TYR B 1 54 ? 11.171 14.671 9.498 1.00 40.86 54 TYR B CA 1
ATOM 939 C C . TYR B 1 54 ? 11.618 15.544 10.666 1.00 50.15 54 TYR B C 1
ATOM 940 O O . TYR B 1 54 ? 11.571 16.772 10.584 1.00 39.37 54 TYR B O 1
ATOM 949 N N . VAL B 1 55 ? 12.145 14.911 11.712 1.00 32.94 55 VAL B N 1
ATOM 950 C CA . VAL B 1 55 ? 12.785 15.647 12.795 1.00 43.29 55 VAL B CA 1
ATOM 951 C C . VAL B 1 55 ? 14.193 15.097 13.044 1.00 46.65 55 VAL B C 1
ATOM 952 O O . VAL B 1 55 ? 14.400 13.894 13.228 1.00 45.25 55 VAL B O 1
ATOM 956 N N . ASP B 1 56 ? 15.173 15.985 12.959 1.00 57.48 56 ASP B N 1
ATOM 957 C CA . ASP B 1 56 ? 16.524 15.649 13.362 1.00 42.11 56 ASP B CA 1
ATOM 958 C C . ASP B 1 56 ? 16.555 15.927 14.837 1.00 54.50 56 ASP B C 1
ATOM 959 O O . ASP B 1 56 ? 15.957 16.895 15.290 1.00 64.08 56 ASP B O 1
ATOM 964 N N . CYS B 1 57 ? 17.225 15.077 15.596 1.00 68.84 57 CYS B N 1
ATOM 965 C CA . CYS B 1 57 ? 17.384 15.346 17.005 1.00 47.75 57 CYS B CA 1
ATOM 966 C C . CYS B 1 57 ? 18.842 15.035 17.310 1.00 37.95 57 CYS B C 1
ATOM 967 O O . CYS B 1 57 ? 19.300 13.921 17.074 1.00 72.42 57 CYS B O 1
ATOM 970 N N . CYS B 1 58 ? 19.574 16.020 17.825 1.00 53.66 58 CYS B N 1
ATOM 971 C CA . CYS B 1 58 ? 20.996 15.839 18.118 1.00 36.37 58 CYS B CA 1
ATOM 972 C C . CYS B 1 58 ? 21.347 16.532 19.427 1.00 39.95 58 CYS B C 1
ATOM 973 O O . CYS B 1 58 ? 20.524 17.250 19.989 1.00 69.73 58 CYS B O 1
ATOM 976 N N . ALA B 1 59 ? 22.551 16.285 19.938 1.00 68.74 59 ALA B N 1
ATOM 977 C CA . ALA B 1 59 ? 22.891 16.713 21.294 1.00 70.50 59 ALA B CA 1
ATOM 978 C C . ALA B 1 59 ? 24.292 17.309 21.426 1.00 77.76 59 ALA B C 1
ATOM 979 O O . ALA B 1 59 ? 25.030 16.987 22.360 1.00 61.81 59 ALA B O 1
ATOM 981 N N . ARG B 1 60 ? 24.642 18.204 20.509 1.00 72.23 60 ARG B N 1
ATOM 982 C CA . ARG B 1 60 ? 25.895 18.936 20.610 1.00 60.65 60 ARG B CA 1
ATOM 983 C C . ARG B 1 60 ? 25.629 20.373 20.211 1.00 69.69 60 ARG B C 1
ATOM 984 O O . ARG B 1 60 ? 24.632 20.663 19.561 1.00 67.34 60 ARG B O 1
ATOM 992 N N . ASP B 1 61 ? 26.516 21.278 20.598 1.00 74.28 61 ASP B N 1
ATOM 993 C CA . ASP B 1 61 ? 26.293 22.691 20.329 1.00 52.56 61 ASP B CA 1
ATOM 994 C C . ASP B 1 61 ? 26.236 22.965 18.827 1.00 58.46 61 ASP B C 1
ATOM 995 O O . ASP B 1 61 ? 27.115 22.531 18.082 1.00 82.14 61 ASP B O 1
ATOM 1000 N N . LYS B 1 62 ? 25.191 23.670 18.394 1.00 53.95 62 LYS B N 1
ATOM 1001 C CA . LYS B 1 62 ? 25.016 24.058 16.990 1.00 35.89 62 LYS B CA 1
ATOM 1002 C C . LYS B 1 62 ? 24.907 22.849 16.053 1.00 38.27 62 LYS B C 1
ATOM 1003 O O . LYS B 1 62 ? 25.207 22.958 14.865 1.00 79.50 62 LYS B O 1
ATOM 1009 N N . CYS B 1 63 ? 24.4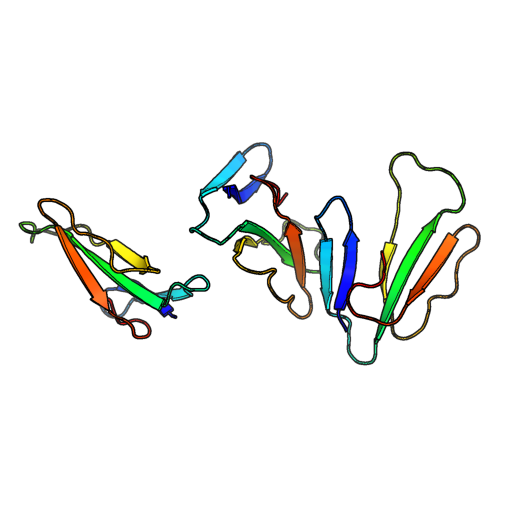63 21.707 16.580 1.00 49.91 63 CYS B N 1
ATOM 1010 C CA . CYS B 1 63 ? 24.445 20.452 15.815 1.00 39.99 63 CYS B CA 1
ATOM 1011 C C . CYS B 1 63 ? 23.305 20.374 14.793 1.00 47.40 63 CYS B C 1
ATOM 1012 O O . CYS B 1 63 ? 23.390 19.600 13.842 1.00 67.05 63 CYS B O 1
ATOM 1015 N N . ASN B 1 64 ? 22.219 21.114 15.014 1.00 52.77 64 ASN B N 1
ATOM 1016 C CA . ASN B 1 64 ? 21.045 21.029 14.134 1.00 52.27 64 ASN B CA 1
ATOM 1017 C C . ASN B 1 64 ? 21.218 21.736 12.785 1.00 46.47 64 ASN B C 1
ATOM 1018 O O . ASN B 1 64 ? 20.683 22.818 12.540 1.00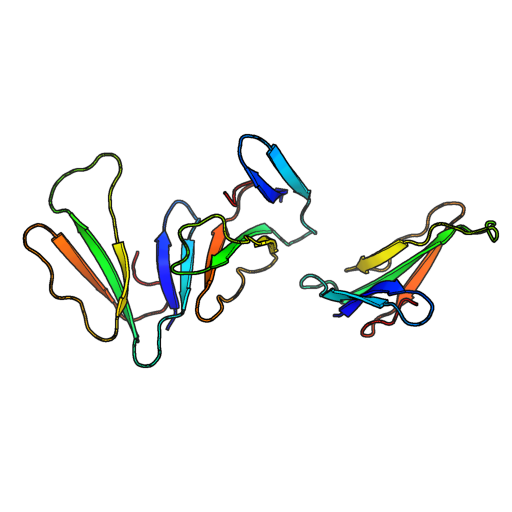 41.47 64 ASN B O 1
ATOM 1023 N N . ARG B 1 65 ? 21.999 21.068 11.933 1.00 68.88 65 ARG B N 1
ATOM 1024 C CA . ARG B 1 65 ? 22.281 21.466 10.560 1.00 37.47 65 ARG B CA 1
ATOM 1025 C C . ARG B 1 65 ? 23.066 22.766 10.527 1.00 42.81 65 ARG B C 1
ATOM 1026 O O . ARG B 1 65 ? 24.267 22.775 10.813 1.00 54.51 65 ARG B O 1
ATOM 1034 N N . ARG C 1 1 ? 4.155 3.110 14.088 1.00 62.32 1 ARG C N 1
ATOM 1035 C CA . ARG C 1 1 ? 5.573 2.793 13.974 1.00 49.11 1 ARG C CA 1
ATOM 1036 C C . ARG C 1 1 ? 6.464 4.013 13.696 1.00 66.00 1 ARG C C 1
ATOM 1037 O O . ARG C 1 1 ? 6.100 4.896 12.916 1.00 69.24 1 ARG C O 1
ATOM 1045 N N . LEU C 1 2 ? 7.635 4.046 14.334 1.00 56.58 2 LEU C N 1
ATOM 1046 C CA . LEU C 1 2 ? 8.628 5.105 14.108 1.00 55.72 2 LEU C CA 1
ATOM 1047 C C . LEU C 1 2 ? 9.854 4.444 13.514 1.00 62.60 2 LEU C C 1
ATOM 1048 O O . LEU C 1 2 ? 10.351 3.433 14.027 1.00 66.27 2 LEU C O 1
ATOM 1053 N N . CYS C 1 3 ? 10.320 5.009 12.408 1.00 55.85 3 CYS C N 1
ATOM 1054 C CA . CYS C 1 3 ? 11.465 4.457 11.718 1.00 55.61 3 CYS C CA 1
ATOM 1055 C C . CYS 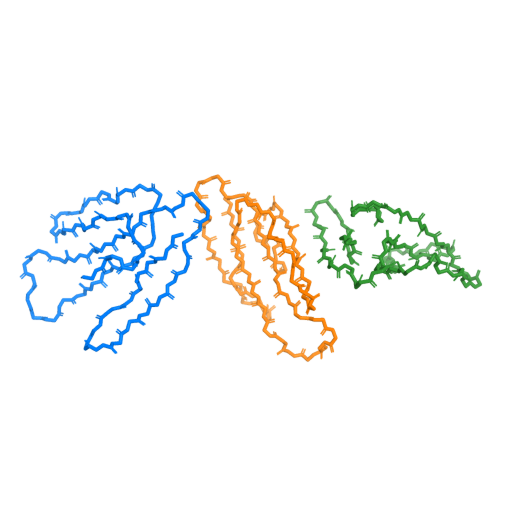C 1 3 ? 12.553 5.537 11.620 1.00 61.45 3 CYS C C 1
ATOM 1056 O O . CYS C 1 3 ? 12.281 6.715 11.848 1.00 49.85 3 CYS C O 1
ATOM 1059 N N . LEU C 1 4 ? 13.782 5.147 11.307 1.00 43.11 4 LEU C N 1
ATOM 1060 C CA . LEU C 1 4 ? 14.835 6.129 11.117 1.00 40.58 4 LEU C CA 1
ATOM 1061 C C . LEU C 1 4 ? 14.905 6.485 9.648 1.00 47.10 4 LEU C C 1
ATOM 1062 O O . LEU C 1 4 ? 14.669 5.636 8.795 1.00 60.80 4 LEU C O 1
ATOM 1067 N N . SER C 1 5 ? 15.214 7.743 9.354 1.00 38.62 5 SER C N 1
ATOM 1068 C CA . SER C 1 5 ? 15.400 8.166 7.973 1.00 46.52 5 SER C CA 1
ATOM 1069 C C . SER C 1 5 ? 16.892 8.299 7.739 1.00 55.58 5 SER C C 1
ATOM 1070 O O . SER C 1 5 ? 17.395 8.025 6.649 1.00 58.07 5 SER C O 1
ATOM 1073 N N . ASP C 1 6 ? 17.595 8.716 8.790 1.00 44.34 6 ASP C N 1
ATOM 1074 C CA . ASP C 1 6 ? 19.047 8.850 8.758 1.00 43.10 6 ASP C CA 1
ATOM 1075 C C . ASP C 1 6 ? 19.530 8.514 10.180 1.00 38.70 6 ASP C C 1
ATOM 1076 O O . ASP C 1 6 ? 18.766 8.616 11.143 1.00 42.61 6 ASP C O 1
ATOM 1081 N N . TYR C 1 7 ? 20.770 8.054 10.303 1.00 46.19 7 TYR C N 1
ATOM 1082 C CA . TYR C 1 7 ? 21.398 7.842 11.608 1.00 41.72 7 TYR C CA 1
ATOM 1083 C C . TYR C 1 7 ? 22.917 8.062 11.628 1.00 68.62 7 TYR C C 1
ATOM 1084 O O . TYR C 1 7 ? 23.618 7.629 10.710 1.00 65.79 7 TYR C O 1
ATOM 1093 N N . SER C 1 8 ? 23.423 8.730 12.669 1.00 59.98 8 SER C N 1
ATOM 1094 C CA . SER C 1 8 ? 24.872 8.913 12.829 1.00 57.80 8 SER C CA 1
ATOM 1095 C C . SER C 1 8 ? 25.276 9.021 14.303 1.00 53.77 8 SER C C 1
ATOM 1096 O O . SER C 1 8 ? 24.517 8.569 15.160 1.00 62.11 8 SER C O 1
ATOM 1099 N N . ILE C 1 9 ? 26.457 9.602 14.568 1.00 91.18 9 ILE C N 1
ATOM 1100 C CA . ILE C 1 9 ? 26.980 9.936 15.919 1.00 114.33 9 ILE C CA 1
ATOM 1101 C C . ILE C 1 9 ? 25.997 9.699 17.071 1.00 98.23 9 ILE C C 1
ATOM 1102 O O . ILE C 1 9 ? 25.811 8.569 17.528 1.00 68.82 9 ILE C O 1
ATOM 1107 N N . PHE C 1 10 ? 25.393 10.774 17.549 1.00 104.99 10 PHE C N 1
ATOM 1108 C CA . PHE C 1 10 ? 23.994 10.698 17.925 1.00 140.02 10 PHE C CA 1
ATOM 1109 C C . PHE C 1 10 ? 23.295 11.869 17.276 1.00 117.19 10 PHE C C 1
ATOM 1110 O O . PHE C 1 10 ? 23.055 12.907 17.886 1.00 96.63 10 PHE C O 1
ATOM 1118 N N . SER C 1 11 ? 23.025 11.693 15.995 1.00 89.21 11 SER C N 1
ATOM 1119 C CA . SER C 1 11 ? 22.032 12.471 15.304 1.00 61.32 11 SER C CA 1
ATOM 1120 C C . SER C 1 11 ? 21.175 11.431 14.627 1.00 70.58 11 SER C C 1
ATOM 1121 O O . SER C 1 11 ? 21.650 10.727 13.739 1.00 98.06 11 SER C O 1
ATOM 1124 N N . GLU C 1 12 ? 19.932 11.290 15.067 1.00 52.53 12 GLU C N 1
ATOM 1125 C CA . GLU C 1 12 ? 19.025 10.386 14.390 1.00 59.48 12 GLU C CA 1
ATOM 1126 C C . GLU C 1 12 ? 17.878 11.185 13.788 1.00 61.31 12 GLU C C 1
ATOM 1127 O O . GLU C 1 12 ? 17.292 12.045 14.445 1.00 89.03 12 GLU C O 1
ATOM 1133 N N . THR C 1 13 ? 17.568 10.897 12.531 1.00 58.97 13 THR C N 1
ATOM 1134 C CA . THR C 1 13 ? 16.442 11.529 11.865 1.00 54.90 13 THR C CA 1
ATOM 1135 C C . THR C 1 13 ? 15.273 10.554 11.896 1.00 47.82 13 THR C C 1
ATOM 1136 O O . THR C 1 13 ? 15.368 9.432 11.396 1.00 63.43 13 THR C O 1
ATOM 1140 N N . ILE C 1 14 ? 14.179 10.987 12.508 1.00 53.88 14 ILE C N 1
ATOM 1141 C CA . ILE C 1 14 ? 13.053 10.111 12.769 1.00 38.71 14 ILE C CA 1
ATOM 1142 C C . ILE C 1 14 ? 11.858 10.501 11.899 1.00 51.39 14 ILE C C 1
ATOM 1143 O O . ILE C 1 14 ? 11.540 11.679 11.723 1.00 59.09 14 ILE C O 1
ATOM 1148 N N . GLU C 1 15 ? 11.186 9.487 11.375 1.00 52.07 15 GLU C N 1
ATOM 1149 C CA . GLU C 1 15 ? 9.936 9.682 10.671 1.00 47.73 15 GLU C CA 1
ATOM 1150 C C . GLU C 1 15 ? 8.925 8.752 11.284 1.00 54.92 15 GLU C C 1
ATOM 1151 O O . GLU C 1 15 ? 9.290 7.741 11.896 1.00 44.89 15 GLU C O 1
ATOM 1157 N N . ILE C 1 16 ? 7.655 9.087 11.105 1.00 44.64 16 ILE C N 1
ATOM 1158 C CA . ILE C 1 16 ? 6.596 8.221 11.572 1.00 47.81 16 ILE C CA 1
ATOM 1159 C C . ILE C 1 16 ? 6.036 7.402 10.407 1.00 60.65 16 ILE C C 1
ATOM 1160 O O . ILE C 1 16 ? 5.656 7.949 9.369 1.00 56.02 16 ILE C O 1
ATOM 1165 N N . CYS C 1 17 ? 5.994 6.083 10.581 1.00 48.70 17 CYS C N 1
ATOM 1166 C CA . CYS C 1 17 ? 5.593 5.204 9.488 1.00 68.58 17 CYS C CA 1
ATOM 1167 C C . CYS C 1 17 ? 4.071 5.294 9.276 1.00 61.83 17 CYS C C 1
ATOM 1168 O O . CYS C 1 17 ? 3.305 5.447 10.229 1.00 72.92 17 CYS C O 1
ATOM 1171 N N . PRO C 1 18 ? 3.641 5.215 8.004 1.00 59.45 18 PRO C N 1
ATOM 1172 C CA . PRO C 1 18 ? 2.247 5.143 7.548 1.00 57.42 18 PRO C CA 1
ATOM 1173 C C . PRO C 1 18 ? 1.483 4.036 8.268 1.00 66.54 18 PRO C C 1
ATOM 1174 O O . PRO C 1 18 ? 2.091 3.162 8.887 1.00 94.91 18 PRO C O 1
ATOM 1178 N N . GLU C 1 19 ? 0.158 4.087 8.184 1.00 73.21 19 GLU C N 1
ATOM 1179 C CA . GLU C 1 19 ? -0.702 3.038 8.734 1.00 75.50 19 GLU C CA 1
ATOM 1180 C C . GLU C 1 19 ? -0.410 1.656 8.186 1.00 70.17 19 GLU C C 1
ATOM 1181 O O . GLU C 1 19 ? -0.246 1.491 6.976 1.00 70.36 19 GLU C O 1
ATOM 1187 N N . GLY C 1 20 ? -0.350 0.658 9.066 1.00 64.75 20 GLY C N 1
ATOM 1188 C CA . GLY C 1 20 ? -0.163 -0.710 8.610 1.00 72.96 20 GLY C CA 1
ATOM 1189 C C . GLY C 1 20 ? 1.295 -1.048 8.402 1.00 78.33 20 GLY C C 1
ATOM 1190 O O . GLY C 1 20 ? 1.685 -2.220 8.317 1.00 89.88 20 GLY C O 1
ATOM 1191 N N . HIS C 1 21 ? 2.098 0.006 8.300 1.00 90.04 21 HIS C N 1
ATOM 1192 C CA . HIS C 1 21 ? 3.533 -0.121 8.144 1.00 70.76 21 HIS C CA 1
ATOM 1193 C C . HIS C 1 21 ? 4.226 -0.218 9.494 1.00 68.54 21 HIS C C 1
ATOM 1194 O O . HIS C 1 21 ? 4.312 0.774 10.225 1.00 84.72 21 HIS C O 1
ATOM 1201 N N . ASN C 1 22 ? 4.718 -1.413 9.821 1.00 67.83 22 ASN C N 1
ATOM 1202 C CA . ASN C 1 22 ? 5.312 -1.646 11.136 1.00 77.38 22 ASN C CA 1
ATOM 1203 C C . ASN C 1 22 ? 6.733 -2.160 11.030 1.00 72.98 22 ASN C C 1
ATOM 1204 O O . ASN C 1 22 ? 7.339 -2.551 12.034 1.00 70.79 22 ASN C O 1
ATOM 1209 N N . TYR C 1 23 ? 7.262 -2.153 9.811 1.00 60.00 23 TYR C N 1
ATOM 1210 C CA . TYR C 1 23 ? 8.652 -2.508 9.609 1.00 43.8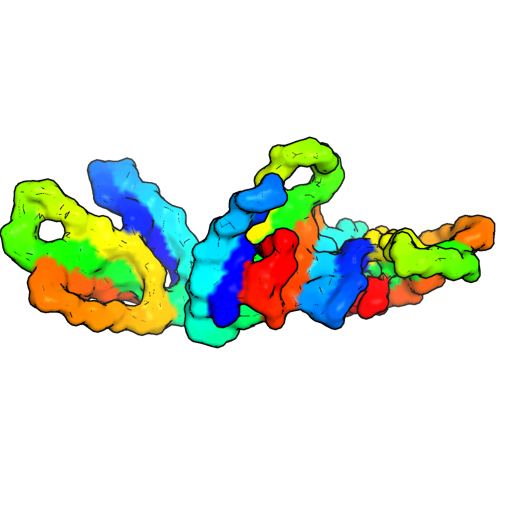4 23 TYR C CA 1
ATOM 1211 C C . TYR C 1 23 ? 9.428 -1.247 9.260 1.00 63.38 23 TYR C C 1
ATOM 1212 O O . TYR C 1 23 ? 8.955 -0.409 8.484 1.00 53.43 23 TYR C O 1
ATOM 1221 N N . CYS C 1 24 ? 10.645 -1.158 9.782 1.00 51.74 24 CYS C N 1
ATOM 1222 C CA . CYS C 1 24 ? 11.604 -0.158 9.358 1.00 49.62 24 CYS C CA 1
ATOM 1223 C C . CYS C 1 24 ? 12.669 -0.950 8.619 1.00 44.85 24 CYS C C 1
ATOM 1224 O O . CYS C 1 24 ? 12.997 -2.077 9.010 1.00 50.00 24 CYS C O 1
ATOM 1227 N N . PHE C 1 25 ? 13.182 -0.384 7.530 1.00 48.19 25 PHE C N 1
ATOM 1228 C CA . PHE C 1 25 ? 14.219 -1.064 6.774 1.00 46.14 25 PHE C CA 1
ATOM 1229 C C . PHE C 1 25 ? 15.453 -0.208 6.636 1.00 48.25 25 PHE C C 1
ATOM 1230 O O . PHE C 1 25 ? 15.417 1.010 6.865 1.00 32.95 25 PHE C O 1
ATOM 1238 N N . LYS C 1 26 ? 16.541 -0.881 6.268 1.00 36.66 26 LYS C N 1
ATOM 1239 C CA . LYS C 1 26 ? 17.785 -0.245 5.862 1.00 38.63 26 LYS C CA 1
ATOM 1240 C C . LYS C 1 26 ? 18.438 -0.962 4.679 1.00 37.78 26 LYS C C 1
ATOM 1241 O O . LYS C 1 26 ? 18.708 -2.160 4.727 1.00 40.24 26 LYS C O 1
ATOM 1247 N N . LYS C 1 27 ? 18.698 -0.193 3.631 1.00 51.31 27 LYS C N 1
ATOM 1248 C CA . LYS C 1 27 ? 19.276 -0.670 2.385 1.00 29.45 27 LYS C CA 1
ATOM 1249 C C . LYS C 1 27 ? 20.651 -0.065 2.242 1.00 42.53 27 LYS C C 1
ATOM 1250 O O . LYS C 1 27 ? 20.836 1.129 2.452 1.00 54.78 27 LYS C O 1
ATOM 1256 N N . PHE C 1 28 ? 21.627 -0.897 1.927 1.00 50.54 28 PHE C N 1
ATOM 1257 C CA . PHE C 1 28 ? 22.988 -0.424 1.769 1.00 40.82 28 PHE C CA 1
ATOM 1258 C C . PHE C 1 28 ? 23.669 -1.296 0.720 1.00 44.37 28 PHE C C 1
ATOM 1259 O O . PHE C 1 28 ? 23.258 -2.436 0.497 1.00 55.49 28 PHE C O 1
ATOM 1267 N N . PRO C 1 29 ? 24.676 -0.735 0.031 1.00 40.25 29 PRO C N 1
ATOM 1268 C CA . PRO C 1 29 ? 25.350 -1.345 -1.116 1.00 41.99 29 PRO C CA 1
ATOM 1269 C C . PRO C 1 29 ? 26.278 -2.460 -0.709 1.00 53.90 29 PRO C C 1
ATOM 1270 O O . PRO C 1 29 ? 26.639 -2.595 0.461 1.00 56.15 29 PRO C O 1
ATOM 1274 N N . LYS C 1 30 ? 26.712 -3.218 -1.702 1.00 40.78 30 LYS C N 1
ATOM 1275 C CA . LYS C 1 30 ? 27.441 -4.442 -1.469 1.00 45.24 30 LYS C CA 1
ATOM 1276 C C . LYS C 1 30 ? 28.934 -4.181 -1.394 1.00 81.61 30 LYS C C 1
ATOM 1277 O O . LYS C 1 30 ? 29.622 -4.885 -0.657 1.00 98.34 30 LYS C O 1
ATOM 1283 N N . GLY C 1 31 ? 29.464 -3.201 -2.120 1.00 43.02 31 GLY C N 1
ATOM 1284 C CA . GLY C 1 31 ? 30.880 -2.921 -1.920 1.00 69.35 31 GLY C CA 1
ATOM 1285 C C . GLY C 1 31 ? 31.193 -1.734 -1.012 1.00 69.28 31 GLY C C 1
ATOM 1286 O O . GLY C 1 31 ? 30.331 -1.293 -0.246 1.00 49.91 31 GLY C O 1
ATOM 1287 N N . ILE C 1 32 ? 32.415 -1.207 -1.111 1.00 87.69 32 ILE C N 1
ATOM 1288 C CA . ILE C 1 32 ? 32.875 -0.142 -0.213 1.00 79.39 32 ILE C CA 1
ATOM 1289 C C . ILE C 1 32 ? 32.773 1.238 -0.810 1.00 86.32 32 ILE C C 1
ATOM 1290 O O . ILE C 1 32 ? 33.415 1.572 -1.809 1.00 78.43 32 ILE C O 1
ATOM 1295 N N . THR C 1 33 ? 31.960 2.045 -0.152 1.00 89.54 33 THR C N 1
ATOM 1296 C CA . THR C 1 33 ? 31.892 3.457 -0.433 1.00 111.98 33 THR C CA 1
ATOM 1297 C C . THR C 1 33 ? 32.465 4.208 0.768 1.00 107.52 33 THR C C 1
ATOM 1298 O O . THR C 1 33 ? 32.343 3.761 1.914 1.00 104.60 33 THR C O 1
ATOM 1302 N N . ARG C 1 34 ? 33.099 5.341 0.498 1.00 76.53 34 ARG C N 1
ATOM 1303 C CA . ARG C 1 34 ? 33.827 6.066 1.527 1.00 82.04 34 ARG C CA 1
ATOM 1304 C C . ARG C 1 34 ? 32.832 6.939 2.256 1.00 85.75 34 ARG C C 1
ATOM 1305 O O . ARG C 1 34 ? 32.975 7.243 3.444 1.00 91.75 34 ARG C O 1
ATOM 1313 N N . LEU C 1 35 ? 31.828 7.358 1.502 1.00 103.91 35 LEU C N 1
ATOM 1314 C CA . LEU C 1 35 ? 30.710 8.138 2.008 1.00 120.27 35 LEU C CA 1
ATOM 1315 C C . LEU C 1 35 ? 29.415 7.519 1.501 1.00 99.23 35 LEU C C 1
ATOM 1316 O O . LEU C 1 35 ? 28.879 7.976 0.494 1.00 95.12 35 LEU C O 1
ATOM 1321 N N . PRO C 1 36 ? 28.920 6.462 2.177 1.00 68.51 36 PRO C N 1
ATOM 1322 C CA . PRO C 1 36 ? 27.702 5.779 1.721 1.00 71.29 36 PRO C CA 1
ATOM 1323 C C . PRO C 1 36 ? 26.463 6.548 2.190 1.00 85.45 36 PRO C C 1
ATOM 1324 O O . PRO C 1 36 ? 26.622 7.182 3.240 1.00 90.47 36 PRO C O 1
ATOM 1328 N N . TRP C 1 37 ? 25.285 6.557 1.537 1.00 72.29 37 TRP C N 1
ATOM 1329 C CA . TRP C 1 37 ? 24.661 5.660 0.522 1.00 51.77 37 TRP C CA 1
ATOM 1330 C C . TRP C 1 37 ? 23.957 4.568 1.288 1.00 56.03 37 TRP C C 1
ATOM 1331 O O . TRP C 1 37 ? 24.166 3.385 1.046 1.00 62.70 37 TRP C O 1
ATOM 1342 N N . VAL C 1 38 ? 23.100 4.994 2.205 1.00 61.31 38 VAL C N 1
ATOM 1343 C CA . VAL C 1 38 ? 22.242 4.094 2.938 1.00 46.74 38 VAL C CA 1
ATOM 1344 C C . VAL C 1 38 ? 20.832 4.663 2.891 1.00 39.54 38 VAL C C 1
ATOM 1345 O O . VAL C 1 38 ? 20.632 5.859 3.105 1.00 71.45 38 VAL C O 1
ATOM 1349 N N . ILE C 1 39 ? 19.859 3.802 2.610 1.00 43.94 39 ILE C N 1
ATOM 1350 C CA . ILE C 1 39 ? 18.456 4.203 2.570 1.00 33.16 39 ILE C CA 1
ATOM 1351 C C . ILE C 1 39 ? 17.679 3.593 3.725 1.00 48.28 39 ILE C C 1
ATOM 1352 O O . ILE C 1 39 ? 17.745 2.387 3.982 1.00 41.38 39 ILE C O 1
ATOM 1357 N N . ARG C 1 40 ? 16.956 4.445 4.433 1.00 42.63 40 ARG C N 1
ATOM 1358 C CA . ARG C 1 40 ? 16.143 3.994 5.536 1.00 44.21 40 ARG C CA 1
ATOM 1359 C C . ARG C 1 40 ? 14.737 4.530 5.329 1.00 26.73 40 ARG C C 1
ATOM 1360 O O . ARG C 1 40 ? 14.557 5.566 4.694 1.00 64.82 40 ARG C O 1
ATOM 1368 N N . GLY C 1 41 ? 13.751 3.873 5.922 1.00 38.60 41 GLY C N 1
ATOM 1369 C CA . GLY C 1 41 ? 12.383 4.325 5.794 1.00 38.56 41 GLY C CA 1
ATOM 1370 C C . GLY C 1 41 ? 11.396 3.316 6.332 1.00 45.66 41 GLY C C 1
ATOM 1371 O O . GLY C 1 41 ? 11.796 2.310 6.925 1.00 37.42 41 GLY C O 1
ATOM 1372 N N . CYS C 1 42 ? 10.108 3.570 6.099 1.00 58.80 42 CYS C N 1
ATOM 1373 C CA . CYS C 1 42 ? 9.063 2.685 6.603 1.00 43.38 42 CYS C CA 1
ATOM 1374 C C . CYS C 1 42 ? 8.660 1.655 5.566 1.00 50.23 42 CYS C C 1
ATOM 1375 O O . CYS C 1 42 ? 8.875 1.845 4.368 1.00 65.18 42 CYS C O 1
ATOM 1378 N N . ALA C 1 43 ? 8.064 0.562 6.030 1.00 51.56 43 ALA C N 1
ATOM 1379 C CA . ALA C 1 43 ? 7.622 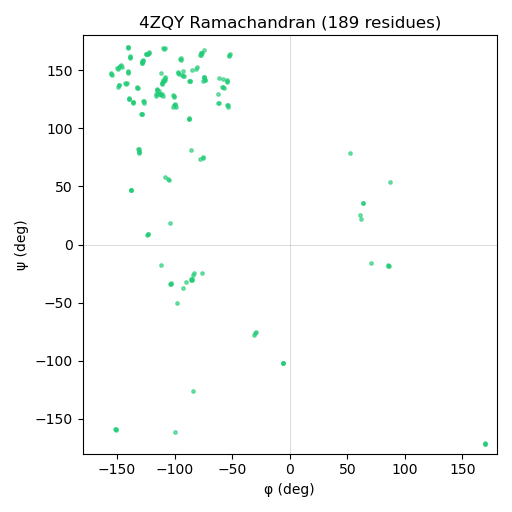-0.491 5.129 1.00 46.09 43 ALA C CA 1
ATOM 1380 C C . ALA C 1 43 ? 6.486 -1.309 5.741 1.00 56.84 43 ALA C C 1
ATOM 1381 O O . ALA C 1 43 ? 6.437 -1.506 6.956 1.00 66.56 43 ALA C O 1
ATOM 1383 N N . ALA C 1 44 ? 5.571 -1.779 4.901 1.00 62.31 44 ALA C N 1
ATOM 1384 C CA . ALA C 1 44 ? 4.512 -2.671 5.358 1.00 81.48 44 ALA C CA 1
ATOM 1385 C C . ALA C 1 44 ? 5.058 -4.096 5.320 1.00 76.63 44 ALA C C 1
ATOM 1386 O O . ALA C 1 44 ? 4.647 -4.956 6.096 1.00 77.86 44 ALA C O 1
ATOM 1388 N N . THR C 1 45 ? 5.984 -4.330 4.396 1.00 55.47 45 THR C N 1
ATOM 1389 C CA . THR C 1 45 ? 6.658 -5.614 4.273 1.00 59.78 45 THR C CA 1
ATOM 1390 C C . THR C 1 45 ? 8.141 -5.392 3.955 1.00 70.69 45 THR C C 1
ATOM 1391 O O . THR C 1 45 ? 8.497 -4.381 3.336 1.00 52.42 45 THR C O 1
ATOM 1395 N N . CYS C 1 46 ? 9.000 -6.311 4.411 1.00 83.69 46 CYS C N 1
ATOM 1396 C CA . CYS C 1 46 ? 10.435 -6.234 4.122 1.00 76.45 46 CYS C CA 1
ATOM 1397 C C . CYS C 1 46 ? 10.668 -6.119 2.630 1.00 58.19 46 CYS C C 1
ATOM 1398 O O . CYS C 1 46 ? 10.319 -7.032 1.875 1.00 75.93 46 CYS C O 1
ATOM 1401 N N . PRO C 1 47 ? 11.285 -5.008 2.201 1.00 52.72 47 PRO C N 1
ATOM 1402 C CA . PRO C 1 47 ? 11.601 -4.794 0.787 1.00 58.76 47 PRO C CA 1
ATOM 1403 C C . PRO C 1 47 ? 12.416 -5.972 0.269 1.00 57.69 47 PRO C C 1
ATOM 1404 O O . PRO C 1 47 ? 13.275 -6.489 0.994 1.00 56.23 47 PRO C O 1
ATOM 1408 N N . LYS C 1 48 ? 12.155 -6.407 -0.956 1.00 52.75 48 LYS C N 1
ATOM 1409 C CA . LYS C 1 48 ? 12.989 -7.429 -1.558 1.00 67.06 48 LYS C CA 1
ATOM 1410 C C . LYS C 1 48 ? 14.274 -6.696 -1.913 1.00 61.38 48 LYS C C 1
ATOM 1411 O O . LYS C 1 48 ? 14.236 -5.536 -2.317 1.00 59.83 48 LYS C O 1
ATOM 1417 N N . PRO C 1 49 ? 15.428 -7.349 -1.731 1.00 79.22 49 PRO C N 1
ATOM 1418 C CA . PRO C 1 49 ? 16.658 -6.626 -2.040 1.00 69.97 49 PRO C CA 1
ATOM 1419 C C . PRO C 1 49 ? 16.880 -6.572 -3.552 1.00 61.92 49 PRO C C 1
ATOM 1420 O O . PRO C 1 49 ? 16.248 -7.298 -4.323 1.00 70.39 49 PRO C O 1
ATOM 1424 N N . GLU C 1 50 ? 17.770 -5.690 -3.973 1.00 60.41 50 GLU C N 1
ATOM 1425 C CA . GLU C 1 50 ? 18.089 -5.578 -5.384 1.00 55.77 50 GLU C CA 1
ATOM 1426 C C . GLU C 1 50 ? 19.481 -6.143 -5.528 1.00 59.02 50 GLU C C 1
ATOM 1427 O O . GLU C 1 50 ? 20.161 -6.372 -4.527 1.00 80.23 50 GLU C O 1
ATOM 1433 N N . ALA C 1 51 ? 19.886 -6.350 -6.775 1.00 61.25 51 ALA C N 1
ATOM 1434 C CA . ALA C 1 51 ? 21.145 -6.986 -7.149 1.00 66.02 51 ALA C CA 1
ATOM 1435 C C . ALA C 1 51 ? 22.260 -6.772 -6.133 1.00 66.96 51 ALA C C 1
ATOM 1436 O O . ALA C 1 51 ? 22.610 -7.664 -5.365 1.00 88.24 51 ALA C O 1
ATOM 1438 N N . GLN C 1 52 ? 22.795 -5.567 -6.140 1.00 54.88 52 GLN C N 1
ATOM 1439 C CA . GLN C 1 52 ? 23.916 -5.225 -5.305 1.00 67.94 52 GLN C CA 1
ATOM 1440 C C . GLN C 1 52 ? 23.540 -4.359 -4.101 1.00 43.83 52 GLN C C 1
ATOM 1441 O O . GLN C 1 52 ? 24.126 -3.314 -3.826 1.00 56.95 52 GLN C O 1
ATOM 1447 N N . VAL C 1 53 ? 22.599 -4.897 -3.336 1.00 65.27 53 VAL C N 1
ATOM 1448 C CA . VAL C 1 53 ? 22.068 -4.254 -2.146 1.00 53.25 53 VAL C CA 1
ATOM 1449 C C . VAL C 1 53 ? 21.796 -5.320 -1.080 1.00 48.04 53 VAL C C 1
ATOM 1450 O O . VAL C 1 53 ? 21.394 -6.458 -1.376 1.00 64.71 53 VAL C O 1
ATOM 1454 N N . TYR C 1 54 ? 22.144 -4.969 0.152 1.00 37.88 54 TYR C N 1
ATOM 1455 C CA . TYR C 1 54 ? 21.705 -5.699 1.324 1.00 43.39 54 TYR C CA 1
ATOM 1456 C C . TYR C 1 54 ? 20.487 -4.972 1.898 1.00 45.02 54 TYR C C 1
ATOM 1457 O O . TYR C 1 54 ? 20.397 -3.748 1.809 1.00 33.85 54 TYR C O 1
ATOM 1466 N N . VAL C 1 55 ? 19.554 -5.710 2.496 1.00 37.44 55 VAL C N 1
ATOM 1467 C CA . VAL C 1 55 ? 18.472 -5.067 3.241 1.00 44.95 55 VAL C CA 1
ATOM 1468 C C . VAL C 1 55 ? 18.274 -5.550 4.681 1.00 38.23 55 VAL C C 1
ATOM 1469 O O . VAL C 1 55 ? 18.018 -6.735 4.883 1.00 37.33 55 VAL C O 1
ATOM 1473 N N . ASP C 1 56 ? 18.359 -4.656 5.675 1.00 49.26 56 ASP C N 1
ATOM 1474 C CA . ASP C 1 56 ? 17.952 -5.048 7.031 1.00 51.89 56 ASP C CA 1
ATOM 1475 C C . ASP C 1 56 ? 16.484 -4.783 7.113 1.00 55.51 56 ASP C C 1
ATOM 1476 O O . ASP C 1 56 ? 15.997 -3.758 6.643 1.00 73.13 56 ASP C O 1
ATOM 1481 N N . CYS C 1 57 ? 15.782 -5.690 7.764 1.00 72.16 57 CYS C N 1
ATOM 1482 C CA . CYS C 1 57 ? 14.379 -5.482 7.987 1.00 56.83 57 CYS C CA 1
ATOM 1483 C C . CYS C 1 57 ? 14.127 -5.880 9.437 1.00 53.82 57 CYS C C 1
ATOM 1484 O O . CYS C 1 57 ? 14.491 -6.983 9.864 1.00 57.12 57 CYS C O 1
ATOM 1487 N N . CYS C 1 58 ? 13.585 -4.936 10.201 1.00 53.02 58 CYS C N 1
ATOM 1488 C CA . CYS C 1 58 ? 13.313 -5.136 11.611 1.00 41.93 58 CYS C CA 1
ATOM 1489 C C . CYS C 1 58 ? 11.973 -4.484 11.935 1.00 60.26 58 CYS C C 1
ATOM 1490 O O . CYS C 1 58 ? 11.424 -3.760 11.103 1.00 79.73 58 CYS C O 1
ATOM 1493 N N . ALA C 1 59 ? 11.436 -4.739 13.127 1.00 75.68 59 ALA C N 1
ATOM 1494 C CA . ALA C 1 59 ? 10.054 -4.357 13.426 1.00 66.05 59 ALA C CA 1
ATOM 1495 C C . ALA C 1 59 ? 9.877 -3.757 14.816 1.00 72.39 59 ALA C C 1
ATOM 1496 O O . ALA C 1 59 ? 8.974 -4.149 15.556 1.00 72.22 59 ALA C O 1
ATOM 1498 N N . ARG C 1 60 ? 10.748 -2.820 15.174 1.00 60.41 60 ARG C N 1
ATOM 1499 C CA . ARG C 1 60 ? 10.612 -2.083 16.427 1.00 62.39 60 ARG C CA 1
ATOM 1500 C C . ARG C 1 60 ? 10.948 -0.622 16.176 1.00 69.42 60 ARG C C 1
ATOM 1501 O O . ARG C 1 60 ? 11.522 -0.282 15.143 1.00 68.88 60 ARG C O 1
ATOM 1509 N N . ASP C 1 61 ? 10.539 0.251 17.087 1.00 69.95 61 ASP C N 1
ATOM 1510 C CA . ASP C 1 61 ? 10.744 1.671 16.873 1.00 49.87 61 ASP C CA 1
ATOM 1511 C C . ASP C 1 61 ? 12.216 1.980 16.766 1.00 53.63 61 ASP C C 1
ATOM 1512 O O . ASP C 1 61 ? 12.999 1.642 17.656 1.00 66.49 61 ASP C O 1
ATOM 1517 N N . LYS C 1 62 ? 12.580 2.567 15.629 1.00 43.24 62 LYS C N 1
ATOM 1518 C CA . LYS C 1 62 ? 13.916 3.116 15.412 1.00 65.24 62 LYS C CA 1
ATOM 1519 C C . LYS C 1 62 ? 14.990 2.030 15.452 1.00 54.77 62 LYS C C 1
ATOM 1520 O O . LYS C 1 62 ? 16.123 2.265 15.876 1.00 51.19 62 LYS C O 1
ATOM 1526 N N . CYS C 1 63 ? 14.615 0.858 14.941 1.00 62.69 63 CYS C N 1
ATOM 1527 C CA . CYS C 1 63 ? 15.457 -0.342 14.925 1.00 37.40 63 CYS C CA 1
ATOM 1528 C C . CYS C 1 63 ? 16.424 -0.353 13.740 1.00 48.87 63 CYS C C 1
ATOM 1529 O O . CYS C 1 63 ? 17.469 -0.997 13.790 1.00 72.06 63 CYS C O 1
ATOM 1532 N N . ASN C 1 64 ? 16.073 0.354 12.673 1.00 47.84 64 ASN C N 1
ATOM 1533 C CA . ASN C 1 64 ? 16.879 0.339 11.462 1.00 38.45 64 ASN C CA 1
ATOM 1534 C C . ASN C 1 64 ? 18.152 1.174 11.627 1.00 35.28 64 ASN C C 1
ATOM 1535 O O . ASN C 1 64 ? 18.298 2.273 11.094 1.00 43.90 64 ASN C O 1
ATOM 1540 N N . ARG C 1 65 ? 19.074 0.563 12.371 1.00 55.89 65 ARG C N 1
ATOM 1541 C CA . ARG C 1 65 ? 20.416 1.049 12.678 1.00 50.07 65 ARG C CA 1
ATOM 1542 C C . ARG C 1 65 ? 20.360 2.298 13.539 1.00 50.81 65 ARG C C 1
ATOM 1543 O O . ARG C 1 65 ? 20.508 2.208 14.768 1.00 51.94 65 ARG C O 1
#

Secondary structure (DSSP, 8-state):
-EEEEEE-SS-EEEEEPPTT--EEEEEEESS--SS---EEEEESSPPPP-TTEEEEEE-STT---/-EEEEEEETTEEEEEEPPTT--EEEEEEESS--SS---EEEEESSPPPP-TTEEEEEE-STT---/-EEEEEEETTEEEEEEPPTT--EEEEEEESS--SS---EEEEESSPPPP-TTEEEEEE-STT---

Organism: Hemachatus haemachatus (NCBI:txid8626)

B-factor: mean 61.89, std 24.32, range [12.59, 165.3]

CATH classification: 2.10.60.10

Foldseek 3Di:
DKEWQDADPHDTHIDDDDPLFQKKKKKWFAPDDPDTDMGIDTGNDFDDDDDGMDMGIDGDHHPHD/DKEFQDADPHDTHIDDDDPQFFKKKKKFFAPDPDPTDIGIDTGNDQDDHDDGMDMGIDGDHHPHD/DKEFADADPHDTHIDDADPLWQKKKKKWFQDDDPDDDIGIDTDNDFDDHDDGIDMDIDGDHHPHD

Nearest PDB structures (foldseek):
  4zqy-assembly1_A  TM=1.016E+00  e=9.037E-12  Hemachatus haemachatus
  5mg9-assembly1_A  TM=8.588E-01  e=2.430E-06  Dendroaspis angusticeps
  4iye-assembly1_A  TM=8.458E-01  e=5.122E-06  Dendroaspis angusticeps
  3fev-assembly3_C  TM=8.205E-01  e=4.836E-06  Dendroaspis angusticeps
  7c28-assembly1_A  TM=8.463E-01  e=1.358E-05  Dendroaspis jamesoni kaimosae

Sequence (195 aa):
RLCLSDYSIFSETIEICPEGHNYCFKKFPKGITRLPWVIRGCAATCPKPEAQVYVDCCARDKCNRRLCLSDYSIFSETIEICPEGHNYCFKKFPKGITRLPWVIRGCAATCPKPEAQVYVDCCARDKCNRRLCLSDYSIFSETIEICPEGHNYCFKKFPKGITRLPWVIRGCAATCPKPEAQVYVDCCARDKCNR